Protein AF-A0A9J6DGH7-F1 (afdb_monomer_lite)

Structure (mmCIF, N/CA/C/O backbone):
data_AF-A0A9J6DGH7-F1
#
_entry.id   AF-A0A9J6DGH7-F1
#
loop_
_atom_site.group_PDB
_atom_site.id
_atom_site.type_symbol
_atom_site.label_atom_id
_atom_site.label_alt_id
_atom_site.label_comp_id
_atom_site.label_asym_id
_atom_site.label_entity_id
_atom_site.label_seq_id
_atom_site.pdbx_PDB_ins_code
_atom_site.Cartn_x
_atom_site.Cartn_y
_atom_site.Cartn_z
_atom_site.occupancy
_atom_site.B_iso_or_equiv
_atom_site.auth_seq_id
_atom_site.auth_comp_id
_atom_site.auth_asym_id
_atom_site.auth_atom_id
_atom_site.pdbx_PDB_model_num
ATOM 1 N N . MET A 1 1 ? -0.186 22.049 0.312 1.00 41.12 1 MET A N 1
ATOM 2 C CA . MET A 1 1 ? -0.239 22.195 -1.157 1.00 41.12 1 MET A CA 1
ATOM 3 C C . MET A 1 1 ? -0.424 20.796 -1.723 1.00 41.12 1 MET A C 1
ATOM 5 O O . MET A 1 1 ? 0.541 20.047 -1.807 1.00 41.12 1 MET A O 1
ATOM 9 N N . LEU A 1 2 ? -1.674 20.383 -1.928 1.00 51.41 2 LEU A N 1
ATOM 10 C CA . LEU A 1 2 ? -1.972 19.125 -2.616 1.00 51.41 2 LEU A CA 1
ATOM 11 C C . LEU A 1 2 ? -1.576 19.319 -4.084 1.00 51.41 2 LEU A C 1
ATOM 13 O O . LEU A 1 2 ? -1.886 20.373 -4.640 1.00 51.41 2 LEU A O 1
ATOM 17 N N . LEU A 1 3 ? -0.843 18.372 -4.680 1.00 57.12 3 LEU A N 1
ATOM 18 C CA . LEU A 1 3 ? -0.608 18.401 -6.125 1.00 57.12 3 LEU A CA 1
ATOM 19 C C . LEU A 1 3 ? -1.968 18.443 -6.836 1.00 57.12 3 LEU A C 1
ATOM 21 O O . LEU A 1 3 ? -2.887 17.724 -6.444 1.00 57.12 3 LEU A O 1
ATOM 25 N N . ASP A 1 4 ? -2.085 19.276 -7.870 1.00 66.25 4 ASP A N 1
ATOM 26 C CA . ASP A 1 4 ? -3.296 19.361 -8.682 1.00 66.25 4 ASP A CA 1
ATOM 27 C C . ASP A 1 4 ? -3.627 17.963 -9.255 1.00 66.25 4 ASP A C 1
ATOM 29 O O . ASP A 1 4 ? -2.779 17.379 -9.939 1.00 66.25 4 ASP A O 1
ATOM 33 N N . PRO A 1 5 ? -4.821 17.396 -8.984 1.00 62.62 5 PRO A N 1
ATOM 34 C CA . PRO A 1 5 ? -5.206 16.072 -9.472 1.00 62.62 5 PRO A CA 1
ATOM 35 C C . PRO A 1 5 ? -5.089 15.922 -10.994 1.00 62.62 5 PRO A C 1
ATOM 37 O O . PRO A 1 5 ? -4.763 14.840 -11.484 1.00 62.62 5 PRO A O 1
ATOM 40 N N . ILE A 1 6 ? -5.315 17.007 -11.740 1.00 70.69 6 ILE A N 1
ATOM 41 C CA . ILE A 1 6 ? -5.184 17.046 -13.196 1.00 70.69 6 ILE A CA 1
ATOM 42 C C . ILE A 1 6 ? -3.708 16.942 -13.575 1.00 70.69 6 ILE A C 1
ATOM 44 O O . ILE A 1 6 ? -3.349 16.133 -14.429 1.00 70.69 6 ILE A O 1
ATOM 48 N N . LEU A 1 7 ? -2.836 17.693 -12.899 1.00 69.06 7 LEU A N 1
ATOM 49 C CA . LEU A 1 7 ? -1.392 17.623 -13.126 1.00 69.06 7 LEU A CA 1
ATOM 50 C C . LEU A 1 7 ? -0.848 16.224 -12.811 1.00 69.06 7 LEU A C 1
ATOM 52 O O . LEU A 1 7 ? -0.059 15.691 -13.582 1.00 69.06 7 LEU A O 1
ATOM 56 N N . VAL A 1 8 ? -1.306 15.597 -11.722 1.00 65.12 8 VAL A N 1
ATOM 57 C CA . VAL A 1 8 ? -0.920 14.224 -11.358 1.00 65.12 8 VAL A CA 1
ATOM 58 C C . VAL A 1 8 ? -1.354 13.223 -12.426 1.00 65.12 8 VAL A C 1
ATOM 60 O O . VAL A 1 8 ? -0.556 12.364 -12.801 1.00 65.12 8 VAL A O 1
ATOM 63 N N . SER A 1 9 ? -2.584 13.341 -12.936 1.00 67.44 9 SER A N 1
ATOM 64 C CA . SER A 1 9 ? -3.089 12.490 -14.020 1.00 67.44 9 SER A CA 1
ATOM 65 C C . SER A 1 9 ? -2.262 12.659 -15.293 1.00 67.44 9 SER A C 1
ATOM 67 O O . SER A 1 9 ? -1.815 11.674 -15.870 1.00 67.44 9 SER A O 1
ATOM 69 N N . ILE A 1 10 ? -1.983 13.901 -15.696 1.00 74.62 10 ILE A N 1
ATOM 70 C CA . ILE A 1 10 ? -1.181 14.194 -16.891 1.00 74.62 10 ILE A CA 1
ATOM 71 C C . ILE A 1 10 ? 0.241 13.656 -16.727 1.00 74.62 10 ILE A C 1
ATOM 73 O O . ILE A 1 10 ? 0.771 13.020 -17.636 1.00 74.62 10 ILE A O 1
ATOM 77 N N . CYS A 1 11 ? 0.864 13.865 -15.565 1.00 71.38 11 CYS A N 1
ATOM 78 C CA . CYS A 1 11 ? 2.177 13.306 -15.275 1.00 71.38 11 CYS A CA 1
ATOM 79 C C . CYS A 1 11 ? 2.156 11.777 -15.350 1.00 71.38 11 CYS A C 1
ATOM 81 O O . CYS A 1 11 ? 3.063 11.210 -15.945 1.00 71.38 11 CYS A O 1
ATOM 83 N N . GLN A 1 12 ? 1.132 11.112 -14.807 1.00 69.56 12 GLN A N 1
ATOM 84 C CA . GLN A 1 12 ? 0.966 9.657 -14.906 1.00 69.56 12 GLN A CA 1
ATOM 85 C C . GLN A 1 12 ? 0.841 9.180 -16.353 1.00 69.56 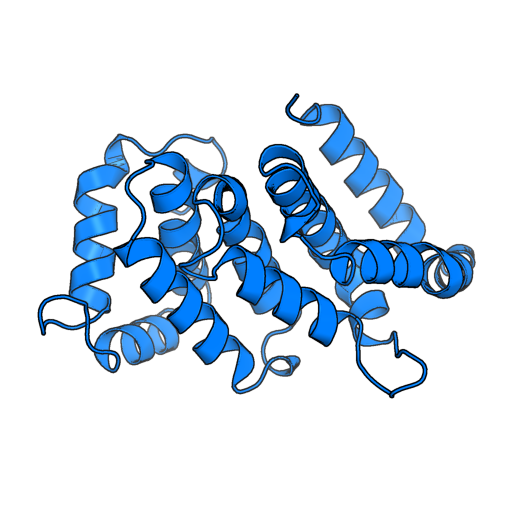12 GLN A C 1
ATOM 87 O O . GLN A 1 12 ? 1.491 8.202 -16.718 1.00 69.56 12 GLN A O 1
ATOM 92 N N . ASP A 1 13 ? 0.057 9.874 -17.175 1.00 74.06 13 ASP A N 1
ATOM 93 C CA . ASP A 1 13 ? -0.157 9.516 -18.577 1.00 74.06 13 ASP A CA 1
ATOM 94 C C . ASP A 1 13 ? 1.111 9.716 -19.414 1.00 74.06 13 ASP A C 1
ATOM 96 O O . ASP A 1 13 ? 1.532 8.799 -20.120 1.00 74.06 13 ASP A O 1
ATOM 100 N N . ILE A 1 14 ? 1.788 10.863 -19.268 1.00 79.25 14 ILE A N 1
ATOM 101 C CA . ILE A 1 14 ? 3.093 11.108 -19.904 1.00 79.25 14 ILE A CA 1
ATOM 102 C C . ILE A 1 14 ? 4.081 10.028 -19.472 1.00 79.25 14 ILE A C 1
ATOM 104 O O . ILE A 1 14 ? 4.778 9.442 -20.298 1.00 79.25 14 ILE A O 1
ATOM 108 N N . PHE A 1 15 ? 4.124 9.735 -18.174 1.00 75.56 15 PHE A N 1
ATOM 109 C CA . PHE A 1 15 ? 5.035 8.746 -17.630 1.00 75.56 15 PHE A CA 1
ATOM 110 C C . PHE A 1 15 ? 4.770 7.346 -18.192 1.00 75.56 15 PHE A C 1
ATOM 112 O O . PHE A 1 15 ? 5.701 6.612 -18.520 1.00 75.56 15 PHE A O 1
ATOM 119 N N . LYS A 1 16 ? 3.498 6.998 -18.377 1.00 74.62 16 LYS A N 1
ATOM 120 C CA . LYS A 1 16 ? 3.062 5.729 -18.958 1.00 74.62 16 LYS A CA 1
ATOM 121 C C . LYS A 1 16 ? 3.467 5.578 -20.405 1.00 74.62 16 LYS A C 1
ATOM 123 O O . LYS A 1 16 ? 3.966 4.516 -20.776 1.00 74.62 16 LYS A O 1
ATOM 128 N N . GLU A 1 17 ? 3.317 6.630 -21.193 1.00 81.00 17 GLU A N 1
ATOM 129 C CA . GLU A 1 17 ? 3.781 6.625 -22.576 1.00 81.00 17 GLU A CA 1
ATOM 130 C C . GLU A 1 17 ? 5.314 6.560 -22.658 1.00 81.00 17 GLU A C 1
ATOM 132 O O . GLU A 1 17 ? 5.853 5.804 -23.467 1.00 81.00 17 GLU A O 1
ATOM 137 N N . LEU A 1 18 ? 6.038 7.228 -21.751 1.00 80.31 18 LEU A N 1
ATOM 138 C CA . LEU A 1 18 ? 7.498 7.109 -21.662 1.00 80.31 18 LEU A CA 1
ATOM 139 C C . LEU A 1 18 ? 7.950 5.694 -21.264 1.00 80.31 18 LEU A C 1
ATOM 141 O O . LEU A 1 18 ? 8.895 5.177 -21.851 1.00 80.31 18 LEU A O 1
ATOM 145 N N . CYS A 1 19 ? 7.282 5.032 -20.316 1.00 73.38 19 CYS A N 1
ATOM 146 C CA . CYS A 1 19 ? 7.611 3.656 -19.917 1.00 73.38 19 CYS A CA 1
ATOM 147 C C . CYS A 1 19 ? 7.307 2.613 -20.991 1.00 73.38 19 CYS A C 1
ATOM 149 O O . CYS A 1 19 ? 7.941 1.560 -21.020 1.00 73.38 19 CYS A O 1
ATOM 151 N N . ARG A 1 20 ? 6.340 2.892 -21.868 1.00 75.19 20 ARG A N 1
ATOM 152 C CA . ARG A 1 20 ? 6.021 2.047 -23.024 1.00 75.19 20 ARG A CA 1
ATOM 153 C C . ARG A 1 20 ? 6.990 2.244 -24.180 1.00 75.19 20 ARG A C 1
ATOM 155 O O . ARG A 1 20 ? 7.069 1.375 -25.043 1.00 75.19 20 ARG A O 1
ATOM 162 N N . ASN A 1 21 ? 7.720 3.358 -24.202 1.00 81.00 21 ASN A N 1
ATOM 163 C CA . ASN A 1 21 ? 8.695 3.642 -25.238 1.00 81.00 21 ASN A CA 1
ATOM 164 C C . ASN A 1 21 ? 10.027 2.915 -24.945 1.00 81.00 21 ASN A C 1
ATOM 166 O O . ASN A 1 21 ? 10.732 3.288 -24.000 1.00 81.00 21 ASN A O 1
ATOM 170 N N . PRO A 1 22 ? 10.436 1.929 -25.771 1.00 76.69 22 PRO A N 1
ATOM 171 C CA . PRO A 1 22 ? 11.664 1.164 -25.547 1.00 76.69 22 PRO A CA 1
ATOM 172 C C . PRO A 1 22 ? 12.924 2.037 -25.501 1.00 76.69 22 PRO A C 1
ATOM 174 O O . PRO A 1 22 ? 13.875 1.710 -24.794 1.00 76.69 22 PRO A O 1
ATOM 177 N N . LEU A 1 23 ? 12.920 3.172 -26.211 1.00 80.81 23 LEU A N 1
ATOM 178 C CA . LEU A 1 23 ? 14.039 4.117 -26.250 1.00 80.81 23 LEU A CA 1
ATOM 179 C C . LEU A 1 23 ? 14.206 4.878 -24.927 1.00 80.81 23 LEU A C 1
ATOM 181 O O . LEU A 1 23 ? 15.305 5.319 -24.597 1.00 80.81 23 LEU A O 1
ATOM 185 N N . CYS A 1 24 ? 13.130 5.025 -24.154 1.00 79.19 24 CYS A N 1
ATOM 186 C CA . CYS A 1 24 ? 13.141 5.742 -22.883 1.00 79.19 24 CYS A CA 1
ATOM 187 C C . CYS A 1 24 ? 13.431 4.821 -21.691 1.00 79.19 24 CYS A C 1
ATOM 189 O O . CYS A 1 24 ? 13.931 5.300 -20.674 1.00 79.19 24 CYS A O 1
ATOM 191 N N . CYS A 1 25 ? 13.178 3.511 -21.807 1.00 71.50 25 CYS A N 1
ATOM 192 C CA . CYS A 1 25 ? 13.355 2.543 -20.718 1.00 71.50 25 CYS A C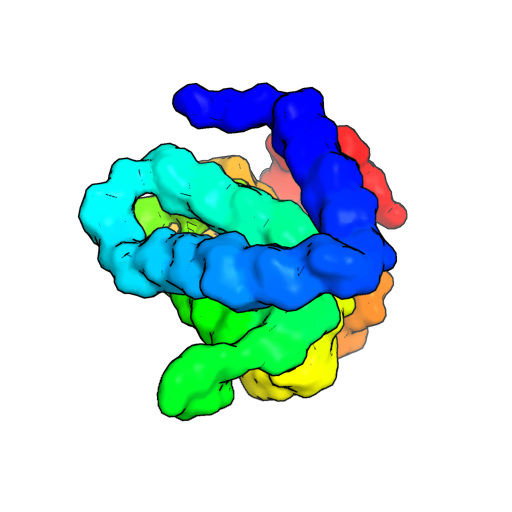A 1
ATOM 193 C C . CYS A 1 25 ? 14.740 2.613 -20.059 1.00 71.50 25 CYS A C 1
ATOM 195 O O . CYS A 1 25 ? 14.825 2.679 -18.833 1.00 71.50 25 CYS A O 1
ATOM 197 N N . GLY A 1 26 ? 15.815 2.668 -20.854 1.00 73.56 26 GLY A N 1
ATOM 198 C CA . GLY A 1 26 ? 17.181 2.754 -20.324 1.00 73.56 26 GLY A CA 1
ATOM 199 C C . GLY A 1 26 ? 17.426 4.039 -19.526 1.00 73.56 26 GLY A C 1
ATOM 200 O O . GLY A 1 26 ? 17.938 3.992 -18.409 1.00 73.56 26 GLY A O 1
ATOM 201 N N . ALA A 1 27 ? 16.987 5.190 -20.045 1.00 78.88 27 ALA A N 1
ATOM 202 C CA . ALA A 1 27 ? 17.135 6.477 -19.363 1.00 78.88 27 ALA A CA 1
ATOM 203 C C . ALA A 1 27 ? 16.293 6.558 -18.075 1.00 78.88 27 ALA A C 1
ATOM 205 O O . ALA A 1 27 ? 16.756 7.080 -17.057 1.00 78.88 27 ALA A O 1
ATOM 206 N N . LEU A 1 28 ? 15.078 6.001 -18.095 1.00 74.31 28 LEU A N 1
ATOM 207 C CA . LEU A 1 28 ? 14.201 5.924 -16.927 1.00 74.31 28 LEU A CA 1
ATOM 208 C C . LEU A 1 28 ? 14.803 5.036 -15.829 1.00 74.31 28 LEU A C 1
ATOM 210 O O . LEU A 1 28 ? 14.821 5.434 -14.664 1.00 74.31 28 LEU A O 1
ATOM 214 N N . GLN A 1 29 ? 15.354 3.875 -16.194 1.00 73.00 29 GLN A N 1
ATOM 215 C CA . GLN A 1 29 ? 16.017 2.974 -15.249 1.00 73.00 29 GLN A CA 1
ATOM 216 C C . GLN A 1 29 ? 17.312 3.553 -14.678 1.00 73.00 29 GLN A C 1
ATOM 218 O O . GLN A 1 29 ? 17.594 3.352 -13.501 1.00 73.00 29 GLN A O 1
ATOM 223 N N . GLN A 1 30 ? 18.093 4.279 -15.478 1.00 76.38 30 GLN A N 1
ATOM 224 C CA . GLN A 1 30 ? 19.388 4.801 -15.037 1.00 76.38 30 GLN A CA 1
ATOM 225 C C . GLN A 1 30 ? 19.294 6.109 -14.252 1.00 76.38 30 GLN A C 1
ATOM 227 O O . GLN A 1 30 ? 20.164 6.382 -13.431 1.00 76.38 30 GLN A O 1
ATOM 232 N N . ARG A 1 31 ? 18.282 6.948 -14.503 1.00 78.50 31 ARG A N 1
ATOM 233 C CA . ARG A 1 31 ? 18.208 8.281 -13.880 1.00 78.50 31 ARG A CA 1
ATOM 234 C C . ARG A 1 31 ? 17.022 8.445 -12.955 1.00 78.50 31 ARG A C 1
ATOM 236 O O . ARG A 1 31 ? 17.183 8.959 -11.852 1.00 78.50 31 ARG A O 1
ATOM 243 N N . LEU A 1 32 ? 15.840 8.011 -13.379 1.00 71.62 32 LEU A N 1
ATOM 244 C CA . LEU A 1 32 ? 14.630 8.250 -12.604 1.00 71.62 32 LEU A CA 1
ATOM 245 C C . LEU A 1 32 ? 14.527 7.297 -11.411 1.00 71.62 32 LEU A C 1
ATOM 247 O O . LEU A 1 32 ? 14.292 7.753 -10.298 1.00 71.62 32 LEU A O 1
ATOM 251 N N . LEU A 1 33 ? 14.759 5.999 -11.626 1.00 71.12 33 LEU A N 1
ATOM 252 C CA . LEU A 1 33 ? 14.686 4.983 -10.569 1.00 71.12 33 LEU A CA 1
ATOM 253 C C . LEU A 1 33 ? 15.649 5.255 -9.404 1.00 71.12 33 LEU A C 1
ATOM 255 O O . LEU A 1 33 ? 15.176 5.303 -8.271 1.00 71.12 33 LEU A O 1
ATOM 259 N N . PRO A 1 34 ? 16.948 5.531 -9.635 1.00 75.88 34 PRO A N 1
ATOM 260 C CA . PRO A 1 34 ? 17.874 5.875 -8.559 1.00 75.88 34 PRO A CA 1
ATOM 261 C C . PRO A 1 34 ? 17.511 7.180 -7.855 1.00 75.88 34 PRO A C 1
ATOM 263 O O . PRO A 1 34 ? 17.692 7.289 -6.650 1.00 75.88 34 PRO A O 1
ATOM 266 N N . THR A 1 35 ? 16.958 8.160 -8.578 1.00 75.94 35 THR A N 1
ATOM 267 C CA . THR A 1 35 ? 16.504 9.421 -7.971 1.00 75.94 35 THR A CA 1
ATOM 268 C C . THR A 1 35 ? 15.306 9.182 -7.061 1.00 75.94 35 THR A C 1
ATOM 270 O O . THR A 1 35 ? 15.302 9.646 -5.925 1.00 75.94 35 THR A O 1
ATOM 273 N N . ILE A 1 36 ? 14.316 8.411 -7.524 1.00 67.12 36 ILE A N 1
ATOM 274 C CA . ILE A 1 36 ? 13.174 8.003 -6.705 1.00 67.12 36 ILE A CA 1
ATOM 275 C C . ILE A 1 36 ? 13.698 7.253 -5.484 1.00 67.12 36 ILE A C 1
ATOM 277 O O . ILE A 1 36 ? 13.409 7.666 -4.375 1.00 67.12 36 ILE A O 1
ATOM 281 N N . ILE A 1 37 ? 14.539 6.234 -5.656 1.00 69.88 37 ILE A N 1
ATOM 282 C CA . ILE A 1 37 ? 15.076 5.439 -4.544 1.00 69.88 37 ILE A CA 1
ATOM 283 C C . ILE A 1 37 ? 15.906 6.283 -3.575 1.00 69.88 37 ILE A C 1
ATOM 285 O O . ILE A 1 37 ? 15.769 6.113 -2.372 1.00 69.88 37 ILE A O 1
ATOM 289 N N . SER A 1 38 ? 16.690 7.244 -4.056 1.00 72.56 38 SER A N 1
ATOM 290 C CA . SER A 1 38 ? 17.395 8.202 -3.200 1.00 72.56 38 SER A CA 1
ATOM 291 C C . SER A 1 38 ? 16.420 9.046 -2.374 1.00 72.56 38 SER A C 1
ATOM 293 O O . SER A 1 38 ? 16.650 9.241 -1.183 1.00 72.56 38 SER A O 1
ATOM 295 N N . ILE A 1 39 ? 15.298 9.477 -2.958 1.00 65.81 39 ILE A N 1
ATOM 296 C CA . ILE A 1 39 ? 14.213 10.149 -2.227 1.00 65.81 39 ILE A CA 1
ATOM 297 C C . ILE A 1 39 ? 13.545 9.187 -1.226 1.00 65.81 39 ILE A C 1
ATOM 299 O O . ILE A 1 39 ? 13.194 9.609 -0.130 1.00 65.81 39 ILE A O 1
ATOM 303 N N . LEU A 1 40 ? 13.400 7.901 -1.570 1.00 61.56 40 LEU A N 1
ATOM 304 C CA . LEU A 1 40 ? 12.829 6.855 -0.706 1.00 61.56 40 LEU A CA 1
ATOM 305 C C . LEU A 1 40 ? 13.726 6.474 0.473 1.00 61.56 40 LEU A C 1
ATOM 307 O O . LEU A 1 40 ? 13.229 6.097 1.530 1.00 61.56 40 LEU A O 1
ATOM 311 N N . GLN A 1 41 ? 15.038 6.524 0.269 1.00 65.25 41 GLN A N 1
ATOM 312 C CA . GLN A 1 41 ? 16.057 6.227 1.270 1.00 65.25 41 GLN A CA 1
ATOM 313 C C . GLN A 1 41 ? 16.420 7.452 2.110 1.00 65.25 41 GLN A C 1
ATOM 315 O O . GLN A 1 41 ? 16.917 7.296 3.227 1.00 65.25 41 GLN A O 1
ATOM 320 N N . ALA A 1 42 ? 16.205 8.666 1.591 1.00 65.44 42 ALA A N 1
ATOM 321 C CA . ALA A 1 42 ? 16.339 9.878 2.380 1.00 65.44 42 ALA A CA 1
ATOM 322 C C . ALA A 1 42 ? 15.420 9.757 3.597 1.00 65.44 42 ALA A C 1
ATOM 324 O O . ALA A 1 42 ? 14.243 9.434 3.451 1.00 65.44 42 ALA A O 1
ATOM 325 N N . SER A 1 43 ? 15.967 9.978 4.799 1.00 56.97 43 SER A N 1
ATOM 326 C CA . SER A 1 43 ? 15.210 9.855 6.044 1.00 56.97 43 SER A CA 1
ATOM 327 C C . SER A 1 43 ? 13.914 10.649 5.931 1.00 56.97 43 SER A C 1
ATOM 329 O O . SER A 1 43 ? 13.940 11.881 5.927 1.00 56.97 43 SER A O 1
ATOM 331 N N . LEU A 1 44 ? 12.790 9.938 5.846 1.00 58.41 44 LEU A N 1
ATOM 332 C CA . LEU A 1 44 ? 11.459 10.534 5.816 1.00 58.41 44 LEU A CA 1
ATOM 333 C C . LEU A 1 44 ? 11.238 11.383 7.081 1.00 58.41 44 LEU A C 1
ATOM 335 O O . LEU A 1 44 ? 10.595 12.421 6.993 1.00 58.41 44 LEU A O 1
ATOM 339 N N . ASP A 1 45 ? 11.918 11.073 8.192 1.00 58.66 45 ASP A N 1
ATOM 340 C CA . ASP A 1 45 ? 11.997 11.897 9.413 1.00 58.66 45 ASP A CA 1
ATOM 341 C C . ASP A 1 45 ? 12.479 13.343 9.174 1.00 58.66 45 ASP A C 1
ATOM 343 O O . ASP A 1 45 ? 12.142 14.251 9.931 1.00 58.66 45 ASP A O 1
ATOM 347 N N . LYS A 1 46 ? 13.280 13.577 8.125 1.00 62.19 46 LYS A N 1
ATOM 348 C CA . LYS A 1 46 ? 13.777 14.910 7.732 1.00 62.19 46 LYS A CA 1
ATOM 349 C C . LYS A 1 46 ? 12.866 15.603 6.717 1.00 62.19 46 LYS A C 1
ATOM 351 O O . LYS A 1 46 ? 13.097 16.761 6.373 1.00 62.19 46 LYS A O 1
ATOM 356 N N . ILE A 1 47 ? 11.855 14.897 6.217 1.00 62.97 47 ILE A N 1
ATOM 357 C CA . ILE A 1 47 ? 10.909 15.370 5.215 1.00 62.97 47 ILE A CA 1
ATOM 358 C C . ILE A 1 47 ? 9.627 15.810 5.942 1.00 62.97 47 ILE A C 1
ATOM 360 O O . ILE A 1 47 ? 9.059 15.018 6.696 1.00 62.97 47 ILE A O 1
ATOM 364 N N . PRO A 1 48 ? 9.127 17.043 5.724 1.00 65.69 48 PRO A N 1
ATOM 365 C CA . PRO A 1 48 ? 7.864 17.487 6.308 1.00 65.69 48 PRO A CA 1
ATOM 366 C C . PRO A 1 48 ? 6.735 16.495 6.002 1.00 65.69 48 PRO A C 1
ATOM 368 O O . PRO A 1 48 ? 6.616 16.029 4.870 1.00 65.69 48 PRO A O 1
ATOM 371 N N . SER A 1 49 ? 5.870 16.213 6.976 1.00 64.44 49 SER A N 1
ATOM 372 C CA . SER A 1 49 ? 4.803 15.198 6.877 1.00 64.44 49 SER A CA 1
ATOM 373 C C . SER A 1 49 ? 3.924 15.319 5.622 1.00 64.44 49 SER A C 1
ATOM 375 O O . SER A 1 49 ? 3.597 14.317 4.989 1.00 64.44 49 SER A O 1
ATOM 377 N N . GLY A 1 50 ? 3.610 16.543 5.181 1.00 64.12 50 GLY A N 1
ATOM 378 C CA . GLY A 1 50 ? 2.863 16.773 3.938 1.00 64.12 50 GLY A CA 1
ATOM 379 C C . GLY A 1 50 ? 3.602 16.339 2.663 1.00 64.12 50 GLY A C 1
ATOM 380 O O . GLY A 1 50 ? 2.969 15.942 1.688 1.00 64.12 50 GLY A O 1
ATOM 381 N N . LEU A 1 51 ? 4.937 16.378 2.661 1.00 68.81 51 LEU A N 1
ATOM 382 C CA . LEU A 1 51 ? 5.752 15.910 1.540 1.00 68.81 51 LEU A CA 1
ATOM 383 C C . LEU A 1 51 ? 5.904 14.379 1.550 1.00 68.81 51 LEU A C 1
ATOM 385 O O . LEU A 1 51 ? 6.007 13.789 0.478 1.00 68.81 51 LEU A O 1
ATOM 389 N N . GLN A 1 52 ? 5.820 13.729 2.716 1.00 72.38 52 GLN A N 1
ATOM 390 C CA . GLN A 1 52 ? 5.813 12.262 2.817 1.00 72.38 52 GLN A CA 1
ATOM 391 C C . GLN A 1 52 ? 4.576 11.651 2.140 1.00 72.38 52 GLN A C 1
ATOM 393 O O . GLN A 1 52 ? 4.710 10.742 1.321 1.00 72.38 52 GLN A O 1
ATOM 398 N N . ALA A 1 53 ? 3.383 12.195 2.409 1.00 71.56 53 ALA A N 1
ATOM 399 C CA . ALA A 1 53 ? 2.140 11.731 1.788 1.00 71.56 53 ALA A CA 1
ATOM 400 C C . ALA A 1 53 ? 2.158 11.910 0.256 1.00 71.56 53 ALA A C 1
ATOM 402 O O . ALA A 1 53 ? 1.794 11.000 -0.492 1.00 71.56 53 ALA A O 1
ATOM 403 N N . ASN A 1 54 ? 2.653 13.058 -0.220 1.00 73.75 54 ASN A N 1
ATOM 404 C CA . ASN A 1 54 ? 2.816 13.330 -1.651 1.00 73.75 54 ASN A CA 1
ATOM 405 C C . ASN A 1 54 ? 3.875 12.419 -2.299 1.00 73.75 54 ASN A C 1
ATOM 407 O O . ASN A 1 54 ? 3.701 11.982 -3.437 1.00 73.75 54 ASN A O 1
ATOM 411 N N . GLY A 1 55 ? 4.954 12.105 -1.575 1.00 75.56 55 GLY A N 1
ATOM 412 C CA . GLY A 1 55 ? 5.953 11.122 -1.988 1.00 75.56 55 GLY A CA 1
ATOM 413 C C . GLY A 1 55 ? 5.333 9.738 -2.172 1.00 75.56 55 GLY A C 1
ATOM 414 O O . GLY A 1 55 ? 5.488 9.141 -3.235 1.00 75.56 55 GLY A O 1
ATOM 415 N N . GLY A 1 56 ? 4.546 9.283 -1.189 1.00 78.56 56 GLY A N 1
ATOM 416 C CA . GLY A 1 56 ? 3.736 8.059 -1.245 1.00 78.56 56 GLY A CA 1
ATOM 417 C C . GLY A 1 56 ? 2.889 7.950 -2.516 1.00 78.56 56 GLY A C 1
ATOM 418 O O . GLY A 1 56 ? 2.932 6.942 -3.224 1.00 78.56 56 GLY A O 1
ATOM 419 N N . GLU A 1 57 ? 2.162 9.017 -2.840 1.00 77.62 57 GLU A N 1
ATOM 420 C CA . GLU A 1 57 ? 1.292 9.073 -4.017 1.00 77.62 57 GLU A CA 1
ATOM 421 C C . GLU A 1 57 ? 2.079 9.065 -5.339 1.00 77.62 57 GLU A C 1
ATOM 423 O O . GLU A 1 57 ? 1.683 8.397 -6.298 1.00 77.62 57 GLU A O 1
ATOM 428 N N . CYS A 1 58 ? 3.232 9.739 -5.387 1.00 77.00 58 CYS A N 1
ATOM 429 C CA . CYS A 1 58 ? 4.135 9.697 -6.539 1.00 77.00 58 CYS A CA 1
ATOM 430 C C . CYS A 1 58 ? 4.677 8.277 -6.782 1.00 77.00 58 CYS A C 1
ATOM 432 O O . CYS A 1 58 ? 4.694 7.785 -7.911 1.00 77.00 58 CYS A O 1
ATOM 434 N N . ILE A 1 59 ? 5.048 7.564 -5.717 1.00 79.19 59 ILE A N 1
ATOM 435 C CA . ILE A 1 59 ? 5.512 6.173 -5.816 1.00 79.19 59 ILE A CA 1
ATOM 436 C C . ILE A 1 59 ? 4.383 5.266 -6.289 1.00 79.19 59 ILE A C 1
ATOM 438 O O . ILE A 1 59 ? 4.590 4.424 -7.160 1.00 79.19 59 ILE A O 1
ATOM 442 N N . ARG A 1 60 ? 3.171 5.442 -5.754 1.00 84.81 60 ARG A N 1
ATOM 443 C CA . ARG A 1 60 ? 2.003 4.679 -6.198 1.00 84.81 60 ARG A CA 1
ATOM 444 C C . ARG A 1 60 ? 1.776 4.859 -7.695 1.00 84.81 60 ARG A C 1
ATOM 446 O O . ARG A 1 60 ? 1.561 3.873 -8.403 1.00 84.81 60 ARG A O 1
ATOM 453 N N . ALA A 1 61 ? 1.803 6.104 -8.165 1.00 79.75 61 ALA A N 1
ATOM 454 C CA . ALA A 1 61 ? 1.681 6.448 -9.575 1.00 79.75 61 ALA A CA 1
ATOM 455 C C . ALA A 1 61 ? 2.725 5.699 -10.415 1.00 79.75 61 ALA A C 1
ATOM 457 O O . ALA A 1 61 ? 2.383 5.042 -11.398 1.00 79.75 61 ALA A O 1
ATOM 458 N N . TYR A 1 62 ? 3.976 5.719 -9.956 1.00 77.62 62 TYR A N 1
ATOM 459 C CA . TYR A 1 62 ? 5.092 5.035 -10.592 1.00 77.62 62 TYR A CA 1
ATOM 460 C C . TYR A 1 62 ? 4.890 3.512 -10.666 1.00 77.62 62 TYR A C 1
ATOM 462 O O . TYR A 1 62 ? 4.946 2.942 -11.751 1.00 77.62 62 TYR A O 1
ATOM 470 N N . VAL A 1 63 ? 4.552 2.854 -9.552 1.00 84.31 63 VAL A N 1
ATOM 471 C CA . VAL A 1 63 ? 4.258 1.404 -9.502 1.00 84.31 63 VAL A CA 1
ATOM 472 C C . VAL A 1 63 ? 3.091 1.034 -10.411 1.00 84.31 63 VAL A C 1
ATOM 474 O O . VAL A 1 63 ? 3.117 0.002 -11.076 1.00 84.31 63 VAL A O 1
ATOM 477 N N . SER A 1 64 ? 2.059 1.877 -10.465 1.00 82.75 64 SER A N 1
ATOM 478 C CA . SER A 1 64 ? 0.860 1.608 -11.267 1.00 82.75 64 SER A CA 1
ATOM 479 C C . SER A 1 64 ? 1.160 1.565 -12.769 1.00 82.75 64 SER A C 1
ATOM 481 O O . SER A 1 64 ? 0.458 0.883 -13.518 1.00 82.75 64 SER A O 1
ATOM 483 N N . VAL A 1 65 ? 2.199 2.287 -13.191 1.00 81.94 65 VAL A N 1
ATOM 484 C CA . VAL A 1 65 ? 2.540 2.541 -14.590 1.00 81.94 65 VAL A CA 1
ATOM 485 C C . VAL A 1 65 ? 3.764 1.749 -15.063 1.00 81.94 65 VAL A C 1
ATOM 487 O O . VAL A 1 65 ? 3.772 1.271 -16.193 1.00 81.94 65 VAL A O 1
ATOM 490 N N . ALA A 1 66 ? 4.776 1.604 -14.211 1.00 80.69 66 ALA A N 1
ATOM 491 C CA . ALA A 1 66 ? 6.123 1.159 -14.569 1.00 80.69 66 ALA A CA 1
ATOM 492 C C . ALA A 1 66 ? 6.611 -0.013 -13.705 1.00 80.69 66 ALA A C 1
ATOM 494 O O . ALA A 1 66 ? 7.794 -0.108 -13.367 1.00 80.69 66 ALA A O 1
ATOM 495 N N . TYR A 1 67 ? 5.687 -0.885 -13.290 1.00 85.94 67 TYR A N 1
ATOM 496 C CA . TYR A 1 67 ? 6.004 -2.004 -12.406 1.00 85.94 67 TYR A CA 1
ATOM 497 C C . TYR A 1 67 ? 7.117 -2.901 -12.963 1.00 85.94 67 TYR A C 1
ATOM 499 O O . TYR A 1 67 ? 8.029 -3.251 -12.223 1.00 85.94 67 TYR A O 1
ATOM 507 N N . ASP A 1 68 ? 7.100 -3.224 -14.257 1.00 84.31 68 ASP A N 1
ATOM 508 C CA . ASP A 1 68 ? 8.106 -4.113 -14.852 1.00 84.31 68 ASP A CA 1
ATOM 509 C C . ASP A 1 68 ? 9.515 -3.513 -14.754 1.00 84.31 68 ASP A C 1
ATOM 511 O O . ASP A 1 68 ? 10.477 -4.207 -14.432 1.00 84.31 68 ASP A O 1
ATOM 515 N N . GLN A 1 69 ? 9.643 -2.196 -14.938 1.00 82.94 69 GLN A N 1
ATOM 516 C CA . GLN A 1 69 ? 10.908 -1.482 -14.785 1.00 82.94 69 GLN A CA 1
ATOM 517 C C . GLN A 1 69 ? 11.364 -1.460 -13.321 1.00 82.94 69 GLN A C 1
ATOM 519 O O . GLN A 1 69 ? 12.547 -1.676 -13.061 1.00 82.94 69 GLN A O 1
ATOM 524 N N . VAL A 1 70 ? 10.441 -1.252 -12.375 1.00 84.88 70 VAL A N 1
ATOM 525 C CA . VAL A 1 70 ? 10.699 -1.326 -10.922 1.00 84.88 70 VAL A CA 1
ATOM 526 C C . VAL A 1 70 ? 11.183 -2.723 -10.525 1.00 84.88 70 VAL A C 1
ATOM 528 O O . VAL A 1 70 ? 12.133 -2.866 -9.753 1.00 84.88 70 VAL A O 1
ATOM 531 N N . ALA A 1 71 ? 10.516 -3.753 -11.045 1.00 86.44 71 ALA A N 1
ATOM 532 C CA . ALA A 1 71 ? 10.765 -5.150 -10.732 1.00 86.44 71 ALA A CA 1
ATOM 533 C C . ALA A 1 71 ? 12.026 -5.690 -11.415 1.00 86.44 71 ALA A C 1
ATOM 535 O O . ALA A 1 71 ? 12.642 -6.610 -10.880 1.00 86.44 71 ALA A O 1
ATOM 536 N N . ALA A 1 72 ? 12.434 -5.131 -12.557 1.00 86.12 72 ALA A N 1
ATOM 537 C CA . ALA A 1 72 ? 13.673 -5.476 -13.254 1.00 86.12 72 ALA A CA 1
ATOM 538 C C . ALA A 1 72 ? 14.898 -4.735 -12.698 1.00 86.12 72 ALA A C 1
ATOM 540 O O . ALA A 1 72 ? 16.006 -5.267 -12.734 1.00 86.12 72 ALA A O 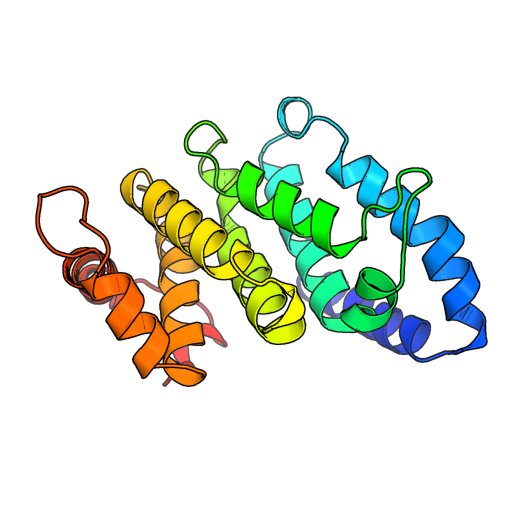1
ATOM 541 N N . TRP A 1 73 ? 14.715 -3.527 -12.160 1.00 86.50 73 TRP A N 1
ATOM 542 C CA . TRP A 1 73 ? 15.816 -2.727 -11.631 1.00 86.50 73 TRP A CA 1
ATOM 543 C C . TRP A 1 73 ? 16.460 -3.374 -10.403 1.00 86.50 73 TRP A C 1
ATOM 545 O O . TRP A 1 73 ? 15.777 -3.965 -9.560 1.00 86.50 73 TRP A O 1
ATOM 555 N N . ARG A 1 74 ? 17.783 -3.255 -10.302 1.00 87.00 74 ARG A N 1
ATOM 556 C CA . ARG A 1 74 ? 18.598 -3.711 -9.175 1.00 87.00 74 ARG A CA 1
ATOM 557 C C . ARG A 1 74 ? 19.599 -2.615 -8.823 1.00 87.00 74 ARG A C 1
ATOM 559 O O . ARG A 1 74 ? 20.122 -1.974 -9.734 1.00 87.00 74 ARG A O 1
ATOM 566 N N . ASP A 1 75 ? 19.865 -2.417 -7.538 1.00 85.25 75 ASP A N 1
ATOM 567 C CA . ASP A 1 75 ? 20.980 -1.583 -7.086 1.00 85.25 75 ASP A CA 1
ATOM 568 C C . ASP A 1 75 ? 22.310 -2.357 -7.082 1.00 85.25 75 ASP A C 1
ATOM 570 O O . ASP A 1 75 ? 22.371 -3.540 -7.424 1.00 85.25 75 ASP A O 1
ATOM 574 N N . GLU A 1 76 ? 23.383 -1.686 -6.657 1.00 85.38 76 GLU A N 1
ATOM 575 C CA . GLU A 1 76 ? 24.718 -2.282 -6.502 1.00 85.38 76 GLU A CA 1
ATOM 576 C C . GLU A 1 76 ? 24.756 -3.442 -5.487 1.00 85.38 76 GLU A C 1
ATOM 578 O O . GLU A 1 76 ? 25.651 -4.281 -5.542 1.00 85.38 76 GLU A O 1
ATOM 583 N N . GLN A 1 77 ? 23.778 -3.518 -4.579 1.00 86.94 77 GLN A N 1
ATOM 584 C CA . GLN A 1 77 ? 23.630 -4.567 -3.565 1.00 86.94 77 GLN A CA 1
ATOM 585 C C . GLN A 1 77 ? 22.667 -5.686 -4.011 1.00 86.94 77 GLN A C 1
ATOM 587 O O . GLN A 1 77 ? 22.384 -6.603 -3.239 1.00 86.94 77 GLN A O 1
ATOM 592 N N . GLY A 1 78 ? 22.142 -5.624 -5.240 1.00 87.69 78 GLY A N 1
ATOM 593 C CA . GLY A 1 78 ? 21.177 -6.581 -5.781 1.00 87.69 78 GLY A CA 1
ATOM 594 C C . GLY A 1 78 ? 19.737 -6.399 -5.284 1.00 87.69 78 GLY A C 1
ATOM 595 O O . GLY A 1 78 ? 18.884 -7.236 -5.583 1.00 87.69 78 GLY A O 1
ATOM 596 N N . GLN A 1 79 ? 19.430 -5.325 -4.557 1.00 88.44 79 GLN A N 1
ATOM 597 C CA . GLN A 1 79 ? 18.079 -5.016 -4.094 1.00 88.44 79 GLN A CA 1
ATOM 598 C C . GLN A 1 79 ? 17.222 -4.459 -5.222 1.00 88.44 79 GLN A C 1
ATOM 600 O O . GLN A 1 79 ? 17.662 -3.645 -6.032 1.00 88.44 79 GLN A O 1
ATOM 605 N N . THR A 1 80 ? 15.968 -4.895 -5.272 1.00 88.88 80 THR A N 1
ATOM 606 C CA . THR A 1 80 ? 15.033 -4.490 -6.325 1.00 88.88 80 THR A CA 1
ATOM 607 C C . THR A 1 80 ? 14.411 -3.125 -6.035 1.00 88.88 80 THR A C 1
ATOM 609 O O . THR A 1 80 ? 14.349 -2.686 -4.886 1.00 88.88 80 THR A O 1
ATOM 612 N N . GLY A 1 81 ? 13.858 -2.460 -7.054 1.00 86.00 81 GLY A N 1
ATOM 613 C CA . GLY A 1 81 ? 13.059 -1.252 -6.818 1.00 86.00 81 GLY A CA 1
ATOM 614 C C . GLY A 1 81 ? 11.848 -1.545 -5.923 1.00 86.00 81 GLY A C 1
ATOM 615 O O . GLY A 1 81 ? 11.505 -0.756 -5.045 1.00 86.00 81 GLY A O 1
ATOM 616 N N . LEU A 1 82 ? 11.253 -2.731 -6.084 1.00 89.00 82 LEU A N 1
ATOM 617 C CA . LEU A 1 82 ? 10.138 -3.210 -5.268 1.00 89.00 82 LEU A CA 1
ATOM 618 C C . LEU A 1 82 ? 10.511 -3.311 -3.782 1.00 89.00 82 LEU A C 1
ATOM 620 O O . LEU A 1 82 ? 9.721 -2.898 -2.938 1.00 89.00 82 LEU A O 1
ATOM 624 N N . TYR A 1 83 ? 11.716 -3.789 -3.459 1.00 88.38 83 TYR A N 1
ATOM 625 C CA . TYR A 1 83 ? 12.212 -3.845 -2.081 1.00 88.38 83 TYR A CA 1
ATOM 626 C C . TYR A 1 83 ? 12.191 -2.463 -1.412 1.00 88.38 83 TYR A C 1
ATOM 628 O O . TYR A 1 83 ? 11.673 -2.314 -0.303 1.00 88.38 83 TYR A O 1
ATOM 636 N N . TYR A 1 84 ? 12.672 -1.429 -2.106 1.00 86.69 84 TYR A N 1
ATOM 637 C CA . TYR A 1 84 ? 12.662 -0.058 -1.588 1.00 86.69 84 TYR A CA 1
ATOM 638 C C . TYR A 1 84 ? 11.253 0.504 -1.414 1.00 86.69 84 TYR A C 1
ATOM 640 O O . TYR A 1 84 ? 10.965 1.167 -0.420 1.00 86.69 84 TYR A O 1
ATOM 648 N N . ILE A 1 85 ? 10.354 0.200 -2.346 1.00 87.62 85 ILE A N 1
ATOM 649 C CA . ILE A 1 85 ? 8.958 0.635 -2.272 1.00 87.62 85 ILE A CA 1
ATOM 650 C C . ILE A 1 85 ? 8.237 -0.022 -1.093 1.00 87.62 85 ILE A C 1
ATOM 652 O O . ILE A 1 85 ? 7.510 0.658 -0.370 1.00 87.62 85 ILE A O 1
ATOM 656 N N . VAL A 1 86 ? 8.473 -1.316 -0.853 1.00 89.75 86 VAL A N 1
ATOM 657 C CA . VAL A 1 86 ? 7.937 -2.019 0.321 1.00 89.75 86 VAL A CA 1
ATOM 658 C C . VAL A 1 86 ? 8.468 -1.391 1.609 1.00 89.75 86 VAL A C 1
ATOM 660 O O . VAL A 1 86 ? 7.676 -1.133 2.512 1.00 89.75 86 VAL A O 1
ATOM 663 N N . LYS A 1 87 ? 9.764 -1.056 1.684 1.00 87.12 87 LYS A N 1
ATOM 664 C CA . LYS A 1 87 ? 10.326 -0.350 2.848 1.00 87.12 87 LYS A CA 1
ATOM 665 C C . LYS A 1 87 ? 9.671 1.003 3.101 1.00 87.12 87 LYS A C 1
ATOM 667 O O . LYS A 1 87 ? 9.408 1.345 4.250 1.00 87.12 87 LYS A O 1
ATOM 672 N N . VAL A 1 88 ? 9.377 1.761 2.049 1.00 86.00 88 VAL A N 1
ATOM 673 C CA . VAL A 1 88 ? 8.688 3.051 2.188 1.00 86.00 88 VAL A CA 1
ATOM 674 C C . VAL A 1 88 ? 7.261 2.854 2.668 1.00 86.00 88 VAL A C 1
ATOM 676 O O . VAL A 1 88 ? 6.841 3.536 3.596 1.00 86.00 88 VAL A O 1
ATOM 679 N N . ALA A 1 89 ? 6.528 1.895 2.098 1.00 89.81 89 ALA A N 1
ATOM 680 C CA . ALA A 1 89 ? 5.187 1.565 2.566 1.00 89.81 89 ALA A CA 1
ATOM 681 C C . ALA A 1 89 ? 5.200 1.163 4.051 1.00 89.81 89 ALA A C 1
ATOM 683 O O . ALA A 1 89 ? 4.387 1.664 4.820 1.00 89.81 89 ALA A O 1
ATOM 684 N N . GLN A 1 90 ? 6.162 0.338 4.474 1.00 89.75 90 GLN A N 1
ATOM 685 C CA . GLN A 1 90 ? 6.345 -0.041 5.878 1.00 89.75 90 GLN A CA 1
ATOM 686 C C . GLN A 1 90 ? 6.648 1.163 6.777 1.00 89.75 90 GLN A C 1
ATOM 688 O O . GLN A 1 90 ? 6.071 1.260 7.851 1.00 89.75 90 GLN A O 1
ATOM 693 N N . HIS A 1 91 ? 7.497 2.098 6.342 1.00 87.06 91 HIS A N 1
ATOM 694 C CA . HIS A 1 91 ? 7.798 3.304 7.115 1.00 87.06 91 HIS A CA 1
ATOM 695 C C . HIS A 1 91 ? 6.589 4.249 7.225 1.00 87.06 91 HIS A C 1
ATOM 697 O O . HIS A 1 91 ? 6.312 4.775 8.300 1.00 87.06 91 HIS A O 1
ATOM 703 N N . LEU A 1 92 ? 5.827 4.444 6.143 1.00 87.12 92 LEU A N 1
ATOM 704 C CA . LEU A 1 92 ? 4.594 5.248 6.160 1.00 87.12 92 LEU A CA 1
ATOM 705 C C . LEU A 1 92 ? 3.505 4.621 7.050 1.00 87.12 92 LEU A C 1
ATOM 707 O O . LEU A 1 92 ? 2.678 5.333 7.618 1.00 87.12 92 LEU A O 1
ATOM 711 N N . LEU A 1 93 ? 3.517 3.292 7.173 1.00 91.00 93 LEU A N 1
ATOM 712 C CA . LEU A 1 93 ? 2.647 2.519 8.057 1.00 91.00 93 LEU A CA 1
ATOM 713 C C . LEU A 1 93 ? 3.208 2.352 9.473 1.00 91.00 93 LEU A C 1
ATOM 715 O O . LEU A 1 93 ? 2.510 1.797 10.321 1.00 91.00 93 LEU A O 1
ATOM 719 N N . ASP A 1 94 ? 4.428 2.813 9.760 1.00 89.81 94 ASP A N 1
ATOM 720 C CA . ASP A 1 94 ? 5.001 2.687 11.097 1.00 89.81 94 ASP A CA 1
ATOM 721 C C . ASP A 1 94 ? 4.140 3.504 12.079 1.00 89.81 94 ASP A C 1
ATOM 723 O O . ASP A 1 94 ? 3.893 4.695 11.846 1.00 89.81 94 ASP A O 1
ATOM 727 N N . PRO A 1 95 ? 3.653 2.894 13.173 1.00 85.38 95 PRO A N 1
ATOM 728 C CA . PRO A 1 95 ? 3.031 3.576 14.305 1.00 85.38 95 PRO A CA 1
ATOM 729 C C . PRO A 1 95 ? 3.667 4.914 14.702 1.00 85.38 95 PRO A C 1
ATOM 731 O O . PRO A 1 95 ? 2.950 5.877 14.959 1.00 85.38 95 PRO A O 1
ATOM 734 N N . LYS A 1 96 ? 5.002 4.991 14.693 1.00 86.00 96 LYS A N 1
ATOM 735 C CA . LYS A 1 96 ? 5.792 6.159 15.107 1.00 86.00 96 LYS A CA 1
ATOM 736 C C . LYS A 1 96 ? 5.762 7.301 14.095 1.00 86.00 96 LYS A C 1
ATOM 738 O O . LYS A 1 96 ? 5.994 8.449 14.470 1.00 86.00 96 LYS A O 1
ATOM 743 N N . THR A 1 97 ? 5.493 7.004 12.826 1.00 84.31 97 THR A N 1
ATOM 744 C CA . THR A 1 97 ? 5.383 8.014 11.771 1.00 84.31 97 THR A CA 1
ATOM 745 C C . THR A 1 97 ? 4.095 8.820 11.971 1.00 84.31 97 THR A C 1
ATOM 747 O O . THR A 1 97 ? 3.061 8.229 12.289 1.00 84.31 97 THR A O 1
ATOM 750 N N . PRO A 1 98 ? 4.086 10.151 11.778 1.00 84.88 98 PRO A N 1
ATOM 751 C CA . PRO A 1 98 ? 2.868 10.947 11.910 1.00 84.88 98 PRO A CA 1
ATOM 752 C C . PRO A 1 98 ? 1.710 10.393 11.074 1.00 84.88 98 PRO A C 1
ATOM 754 O O . PRO A 1 98 ? 1.897 9.993 9.927 1.00 84.88 98 PRO A O 1
ATOM 757 N N . GLU A 1 99 ? 0.498 10.405 11.630 1.00 84.88 99 GLU A N 1
ATOM 758 C CA . GLU A 1 99 ? -0.695 9.835 10.986 1.00 84.88 99 GLU A CA 1
ATOM 759 C C . GLU A 1 99 ? -0.951 10.423 9.585 1.00 84.88 99 GLU A C 1
ATOM 761 O O . GLU A 1 99 ? -1.297 9.711 8.645 1.00 84.88 99 GLU A O 1
ATOM 766 N N . SER A 1 100 ? -0.672 11.717 9.408 1.00 82.25 100 SER A N 1
ATOM 767 C CA . SER A 1 100 ? -0.821 12.428 8.134 1.00 82.25 100 SER A CA 1
ATOM 768 C C . SER A 1 100 ? 0.044 11.875 6.997 1.00 82.25 100 SER A C 1
ATOM 770 O O . SER A 1 100 ? -0.324 12.035 5.833 1.00 82.25 100 SER A O 1
ATOM 772 N N . ALA A 1 101 ? 1.145 11.181 7.297 1.00 81.31 101 ALA A N 1
ATOM 773 C CA . ALA A 1 101 ? 1.968 10.512 6.292 1.00 81.31 101 ALA A CA 1
ATOM 774 C C . ALA A 1 101 ? 1.247 9.312 5.650 1.00 81.31 101 ALA A C 1
ATOM 776 O O . ALA A 1 101 ? 1.478 8.994 4.483 1.00 81.31 101 ALA A O 1
ATOM 777 N N . ALA A 1 102 ? 0.329 8.681 6.389 1.00 84.56 102 ALA A N 1
ATOM 778 C CA . ALA A 1 102 ? -0.443 7.528 5.941 1.00 84.56 102 ALA A CA 1
ATOM 779 C C . ALA A 1 102 ? -1.687 7.908 5.112 1.00 84.56 102 ALA A C 1
ATOM 781 O O . ALA A 1 102 ? -2.402 7.027 4.642 1.00 84.56 102 ALA A O 1
ATOM 782 N N . MET A 1 103 ? -1.942 9.200 4.863 1.00 83.06 103 MET A N 1
ATOM 783 C CA . MET A 1 103 ? -3.164 9.671 4.190 1.00 83.06 103 MET A CA 1
ATOM 784 C C . MET A 1 103 ? -3.441 8.973 2.846 1.00 83.06 103 MET A C 1
ATOM 786 O O . MET A 1 103 ? -4.580 8.613 2.566 1.00 83.06 103 MET A O 1
ATOM 790 N N . PHE A 1 104 ? -2.414 8.705 2.033 1.00 80.25 104 PHE A N 1
ATOM 791 C CA . PHE A 1 104 ? -2.566 8.044 0.723 1.00 80.25 104 PHE A CA 1
ATOM 792 C C . PHE A 1 104 ? -1.914 6.657 0.650 1.00 80.25 104 PHE A C 1
ATOM 794 O O . PHE A 1 104 ? -1.884 6.031 -0.413 1.00 80.25 104 PHE A O 1
ATOM 801 N N . VAL A 1 105 ? -1.405 6.146 1.777 1.00 88.69 105 VAL A N 1
ATOM 802 C CA . VAL A 1 105 ? -0.617 4.907 1.791 1.00 88.69 105 VAL A CA 1
ATOM 803 C C . VAL A 1 105 ? -1.445 3.689 1.388 1.00 88.69 105 VAL A C 1
ATOM 805 O O . VAL A 1 105 ? -0.912 2.773 0.767 1.00 88.69 105 VAL A O 1
ATOM 808 N N . GLY A 1 106 ? -2.758 3.691 1.640 1.00 89.44 106 GLY A N 1
ATOM 809 C CA . GLY A 1 106 ? -3.621 2.572 1.273 1.00 89.44 106 GLY A CA 1
ATOM 810 C C . GLY A 1 106 ? -3.658 2.310 -0.232 1.00 89.44 106 GLY A C 1
ATOM 811 O O . GLY A 1 106 ? -3.611 1.162 -0.681 1.00 89.44 106 GLY A O 1
ATOM 812 N N . ARG A 1 107 ? -3.629 3.371 -1.045 1.00 88.62 107 ARG A N 1
ATOM 813 C CA . ARG A 1 107 ? -3.574 3.228 -2.503 1.00 88.62 107 ARG A CA 1
ATOM 814 C C . ARG A 1 107 ? -2.211 2.714 -2.975 1.00 88.62 107 ARG A C 1
ATOM 816 O O . ARG A 1 107 ? -2.165 1.932 -3.923 1.00 88.62 107 ARG A O 1
ATOM 823 N N . LEU A 1 108 ? -1.117 3.111 -2.314 1.00 89.19 108 LEU A N 1
ATOM 824 C CA . LEU A 1 108 ? 0.223 2.561 -2.560 1.00 89.19 108 LEU A CA 1
ATOM 825 C C . LEU A 1 108 ? 0.263 1.059 -2.255 1.00 89.19 108 LEU A C 1
ATOM 827 O O . LEU A 1 108 ? 0.652 0.279 -3.120 1.00 89.19 108 LEU A O 1
ATOM 831 N N . VAL A 1 109 ? -0.189 0.651 -1.068 1.00 92.25 109 VAL A N 1
ATOM 832 C CA . VAL A 1 109 ? -0.223 -0.759 -0.648 1.00 92.25 109 VAL A CA 1
ATOM 833 C C . VAL A 1 109 ? -1.070 -1.590 -1.609 1.00 92.25 109 VAL A C 1
ATOM 835 O O . VAL A 1 109 ? -0.613 -2.622 -2.096 1.00 92.25 109 VAL A O 1
ATOM 838 N N . SER A 1 110 ? -2.264 -1.106 -1.957 1.00 90.62 110 SER A N 1
ATOM 839 C CA . SER A 1 110 ? -3.157 -1.791 -2.899 1.00 90.62 110 SER A CA 1
ATOM 840 C C . SER A 1 110 ? -2.514 -1.956 -4.279 1.00 90.62 110 SER A C 1
ATOM 842 O O . SER A 1 110 ? -2.595 -3.034 -4.868 1.00 90.62 110 SER A O 1
ATOM 844 N N . ALA A 1 111 ? -1.832 -0.922 -4.788 1.00 88.75 111 ALA A N 1
ATOM 845 C CA . ALA A 1 111 ? -1.123 -0.986 -6.065 1.00 88.75 111 ALA A CA 1
ATOM 846 C C . ALA A 1 111 ? 0.044 -1.983 -6.027 1.00 88.75 111 ALA A C 1
ATOM 848 O O . ALA A 1 111 ? 0.198 -2.773 -6.958 1.00 88.75 111 ALA A O 1
ATOM 849 N N . VAL A 1 112 ? 0.835 -1.982 -4.949 1.00 90.19 112 VAL A N 1
ATOM 850 C CA . VAL A 1 112 ? 1.957 -2.912 -4.764 1.00 90.19 112 VAL A CA 1
ATOM 851 C C . VAL A 1 112 ? 1.461 -4.352 -4.708 1.00 90.19 112 VAL A C 1
ATOM 853 O O . VAL A 1 112 ? 1.963 -5.176 -5.465 1.00 90.19 112 VAL A O 1
ATOM 856 N N . ILE A 1 113 ? 0.450 -4.660 -3.890 1.00 90.44 113 ILE A N 1
ATOM 857 C CA . ILE A 1 113 ? -0.090 -6.025 -3.784 1.00 90.44 113 ILE A CA 1
ATOM 858 C C . ILE A 1 113 ? -0.683 -6.473 -5.125 1.00 90.44 113 ILE A C 1
ATOM 860 O O . ILE A 1 113 ? -0.388 -7.572 -5.587 1.00 90.44 113 ILE A O 1
ATOM 864 N N . SER A 1 114 ? -1.442 -5.604 -5.799 1.00 87.88 114 SER A N 1
ATOM 865 C CA . SER A 1 114 ? -2.085 -5.945 -7.076 1.00 87.88 114 SER A CA 1
ATOM 866 C C . SER A 1 114 ? -1.090 -6.171 -8.218 1.00 87.88 114 SER A C 1
ATOM 868 O O . SER A 1 114 ? -1.360 -6.968 -9.112 1.00 87.88 114 SER A O 1
ATOM 870 N N . LYS A 1 115 ? 0.036 -5.446 -8.237 1.00 86.62 115 LYS A N 1
ATOM 871 C CA . LYS A 1 115 ? 1.041 -5.545 -9.308 1.00 86.62 115 LYS A CA 1
ATOM 872 C C . LYS A 1 115 ? 2.110 -6.588 -9.027 1.00 86.62 115 LYS A C 1
ATOM 874 O O . LYS A 1 115 ? 2.526 -7.283 -9.947 1.00 86.62 115 LYS A O 1
ATOM 879 N N . ALA A 1 116 ? 2.552 -6.689 -7.780 1.00 85.62 116 ALA A N 1
ATOM 880 C CA . ALA A 1 116 ? 3.613 -7.605 -7.415 1.00 85.62 116 ALA A CA 1
ATOM 881 C C . ALA A 1 116 ? 3.113 -9.010 -7.106 1.00 85.62 116 ALA A C 1
ATOM 883 O O . ALA A 1 116 ? 3.819 -9.964 -7.424 1.00 85.62 116 ALA A O 1
ATOM 884 N N . GLY A 1 117 ? 1.912 -9.143 -6.531 1.00 78.31 117 GLY A N 1
ATOM 885 C CA . GLY A 1 117 ? 1.282 -10.424 -6.223 1.00 78.31 117 GLY A CA 1
ATOM 886 C C . GLY A 1 117 ? 2.264 -11.423 -5.608 1.00 78.31 117 GLY A C 1
ATOM 887 O O . GLY A 1 117 ? 2.838 -11.182 -4.549 1.00 78.31 117 GLY A O 1
ATOM 888 N N . LEU A 1 118 ? 2.508 -12.518 -6.331 1.00 76.12 118 LEU A N 1
ATOM 889 C CA . LEU A 1 118 ? 3.400 -13.609 -5.925 1.00 76.12 118 LEU A CA 1
ATOM 890 C C . LEU A 1 118 ? 4.855 -13.171 -5.680 1.00 76.12 118 LEU A C 1
ATOM 892 O O . LEU A 1 118 ? 5.522 -13.754 -4.831 1.00 76.12 118 LEU A O 1
ATOM 896 N N . SER A 1 119 ? 5.344 -12.133 -6.365 1.00 82.75 119 SER A N 1
ATOM 897 C CA . SER A 1 119 ? 6.712 -11.622 -6.188 1.00 82.75 119 SER A CA 1
ATOM 898 C C . SER A 1 119 ? 6.947 -10.984 -4.818 1.00 82.75 119 SER A C 1
ATOM 900 O O . SER A 1 119 ? 8.097 -10.761 -4.446 1.00 82.75 119 SER A O 1
ATOM 902 N N . LEU A 1 120 ? 5.880 -10.666 -4.073 1.00 82.12 120 LEU A N 1
ATOM 903 C CA . LEU A 1 120 ? 5.982 -10.142 -2.712 1.00 82.12 120 LEU A CA 1
ATOM 904 C C . LEU A 1 120 ? 6.234 -11.244 -1.669 1.00 82.12 120 LEU A C 1
ATOM 906 O O . LEU A 1 120 ? 6.780 -10.935 -0.610 1.00 82.12 120 LEU A O 1
ATOM 910 N N . GLY A 1 121 ? 5.839 -12.494 -1.948 1.00 83.00 121 GLY A N 1
ATOM 911 C CA . GLY A 1 121 ? 5.869 -13.595 -0.978 1.00 83.00 121 GLY A CA 1
ATOM 912 C C . GLY A 1 121 ? 5.228 -13.203 0.361 1.00 83.00 121 GLY A C 1
ATOM 913 O O . GLY A 1 121 ? 4.164 -12.581 0.397 1.00 83.00 121 GLY A O 1
ATOM 914 N N . ASP A 1 122 ? 5.932 -13.474 1.461 1.00 84.00 122 ASP A N 1
ATOM 915 C CA . ASP A 1 122 ? 5.518 -13.121 2.831 1.00 84.00 122 ASP A CA 1
ATOM 916 C C . ASP A 1 122 ? 5.378 -11.600 3.063 1.00 84.00 122 ASP A C 1
ATOM 918 O O . ASP A 1 122 ? 4.774 -11.148 4.040 1.00 84.00 122 ASP A O 1
ATOM 922 N N . GLY A 1 123 ? 5.898 -10.774 2.148 1.00 86.12 123 GLY A N 1
ATOM 923 C CA . GLY A 1 123 ? 5.783 -9.319 2.197 1.00 86.12 123 GLY A CA 1
ATOM 924 C C . GLY A 1 123 ? 4.338 -8.818 2.158 1.00 86.12 123 GLY A C 1
ATOM 925 O O . GLY A 1 123 ? 4.053 -7.759 2.719 1.00 86.12 123 GLY A O 1
ATOM 926 N N . THR A 1 124 ? 3.408 -9.566 1.548 1.00 89.12 124 THR A N 1
ATOM 927 C CA . THR A 1 124 ? 1.982 -9.198 1.549 1.00 89.12 124 THR A CA 1
ATOM 928 C C . THR A 1 124 ? 1.415 -9.250 2.960 1.00 89.12 124 THR A C 1
ATOM 930 O O . THR A 1 124 ? 0.810 -8.279 3.408 1.00 89.12 124 THR A O 1
ATOM 933 N N . GLU A 1 125 ? 1.664 -10.337 3.689 1.00 89.94 125 GLU A N 1
ATOM 934 C CA . GLU A 1 125 ? 1.176 -10.492 5.058 1.00 89.94 125 GLU A CA 1
ATOM 935 C C . GLU A 1 125 ? 1.763 -9.417 5.983 1.00 89.94 125 GLU A C 1
ATOM 937 O O . GLU A 1 125 ? 1.035 -8.779 6.746 1.00 89.94 125 GLU A O 1
ATOM 942 N N . LEU A 1 126 ? 3.070 -9.153 5.866 1.00 91.44 126 LEU A N 1
ATOM 943 C CA . LEU A 1 126 ? 3.750 -8.113 6.641 1.00 91.44 126 LEU A CA 1
ATOM 944 C C . LEU A 1 126 ? 3.158 -6.719 6.396 1.00 91.44 126 LEU A C 1
ATOM 946 O O . LEU A 1 126 ? 2.955 -5.965 7.348 1.00 91.44 126 LEU A O 1
ATOM 950 N N . LEU A 1 127 ? 2.843 -6.378 5.142 1.00 92.88 127 LEU A N 1
ATOM 951 C CA . LEU A 1 127 ? 2.189 -5.110 4.819 1.00 92.88 127 LEU A CA 1
ATOM 952 C C . LEU A 1 127 ? 0.778 -5.034 5.403 1.00 92.88 127 LEU A C 1
ATOM 954 O O . LEU A 1 127 ? 0.426 -4.013 5.986 1.00 92.88 127 LEU A O 1
ATOM 958 N N . LEU A 1 128 ? -0.019 -6.100 5.307 1.00 93.69 128 LEU A N 1
ATOM 959 C CA . LEU A 1 128 ? -1.373 -6.111 5.868 1.00 93.69 128 LEU A CA 1
ATOM 960 C C . LEU A 1 128 ? -1.365 -5.992 7.396 1.00 93.69 128 LEU A C 1
ATOM 962 O O . LEU A 1 128 ? -2.183 -5.266 7.960 1.00 93.69 128 LEU A O 1
ATOM 966 N N . ARG A 1 129 ? -0.405 -6.630 8.073 1.00 93.06 129 ARG A N 1
ATOM 967 C CA . ARG A 1 129 ? -0.189 -6.453 9.518 1.00 93.06 129 ARG A CA 1
ATOM 968 C C . ARG A 1 129 ? 0.203 -5.017 9.864 1.00 93.06 129 ARG A C 1
ATOM 970 O O . ARG A 1 129 ? -0.308 -4.478 10.842 1.00 93.06 129 ARG A O 1
ATOM 977 N N . ALA A 1 130 ? 1.050 -4.380 9.057 1.00 94.00 130 ALA A N 1
ATOM 978 C CA . ALA A 1 130 ? 1.404 -2.974 9.241 1.00 94.00 130 ALA A CA 1
ATOM 979 C C . ALA A 1 130 ? 0.189 -2.046 9.041 1.00 94.00 130 ALA A C 1
ATOM 981 O O . ALA A 1 130 ? -0.025 -1.143 9.846 1.00 94.00 130 ALA A O 1
ATOM 982 N N . VAL A 1 131 ? -0.665 -2.318 8.044 1.00 95.06 131 VAL A N 1
ATOM 983 C CA . VAL A 1 131 ? -1.943 -1.607 7.843 1.00 95.06 131 VAL A CA 1
ATOM 984 C C . VAL A 1 131 ? -2.848 -1.750 9.068 1.00 95.06 131 VAL A C 1
ATOM 986 O O . VAL A 1 131 ? -3.349 -0.741 9.559 1.00 95.06 131 VAL A O 1
ATOM 989 N N . LEU A 1 132 ? -3.018 -2.965 9.605 1.00 94.25 132 LEU A N 1
ATOM 990 C CA . LEU A 1 132 ? -3.796 -3.194 10.830 1.00 94.25 132 LEU A CA 1
ATOM 991 C C . LEU A 1 132 ? -3.223 -2.419 12.020 1.00 94.25 132 LEU A C 1
ATOM 993 O O . LEU A 1 132 ? -3.964 -1.728 12.715 1.00 94.25 132 LEU A O 1
ATOM 997 N N . SER A 1 133 ? -1.909 -2.509 12.237 1.00 93.44 133 SER A N 1
ATOM 998 C CA . SER A 1 133 ? -1.238 -1.812 13.336 1.00 93.44 133 SER A CA 1
ATOM 999 C C . SER A 1 133 ? -1.399 -0.298 13.236 1.00 93.44 133 SER A C 1
ATOM 1001 O O . SER A 1 133 ? -1.558 0.359 14.263 1.00 93.44 133 SER A O 1
ATOM 1003 N N . LYS A 1 134 ? -1.354 0.266 12.022 1.00 93.44 134 LYS A N 1
ATOM 1004 C CA . LYS A 1 134 ? -1.544 1.702 11.815 1.00 93.44 134 LYS A CA 1
ATOM 1005 C C . LYS A 1 134 ? -2.998 2.109 12.021 1.00 93.44 134 LYS A C 1
ATOM 1007 O O . LYS A 1 134 ? -3.252 3.110 12.684 1.00 93.44 134 LYS A O 1
ATOM 1012 N N . LEU A 1 135 ? -3.941 1.309 11.519 1.00 93.56 135 LEU A N 1
ATOM 1013 C CA . LEU A 1 135 ? -5.379 1.543 11.657 1.00 93.56 135 LEU A CA 1
ATOM 1014 C C . LEU A 1 135 ? -5.803 1.590 13.131 1.00 93.56 135 LEU A C 1
ATOM 1016 O O . LEU A 1 135 ? -6.572 2.463 13.509 1.00 93.56 135 LEU A O 1
ATOM 1020 N N . GLN A 1 136 ? -5.244 0.718 13.975 1.00 91.88 136 GLN A N 1
ATOM 1021 C CA . GLN A 1 136 ? -5.508 0.708 15.422 1.00 91.88 136 GLN A CA 1
ATOM 1022 C C . GLN A 1 136 ? -5.115 2.003 16.147 1.00 91.88 136 GLN A C 1
ATOM 1024 O O . GLN A 1 136 ? -5.642 2.276 17.219 1.00 91.88 136 GLN A O 1
ATOM 1029 N N . GLN A 1 137 ? -4.180 2.775 15.593 1.00 90.38 137 GLN A N 1
ATOM 1030 C CA . GLN A 1 137 ? -3.655 4.005 16.195 1.00 90.38 137 GLN A CA 1
ATOM 1031 C C . GLN A 1 137 ? -4.111 5.262 15.448 1.00 90.38 137 GLN A C 1
ATOM 1033 O O . GLN A 1 137 ? -3.619 6.353 15.723 1.00 90.38 137 GLN A O 1
ATOM 1038 N N . SER A 1 138 ? -4.991 5.099 14.461 1.00 91.88 138 SER A N 1
ATOM 1039 C CA . SER A 1 138 ? -5.469 6.186 13.616 1.00 91.88 138 SER A CA 1
ATOM 1040 C C . SER A 1 138 ? -6.785 6.737 14.160 1.00 91.88 138 SER A C 1
ATOM 1042 O O . SER A 1 138 ? -7.697 5.980 14.486 1.00 91.88 138 SER A O 1
ATOM 1044 N N . GLU A 1 139 ? -6.899 8.058 14.215 1.00 90.88 139 GLU A N 1
ATOM 1045 C CA . GLU A 1 139 ? -8.112 8.780 14.623 1.00 90.88 139 GLU A CA 1
ATOM 1046 C C . GLU A 1 139 ? -8.644 9.663 13.484 1.00 90.88 139 GLU A C 1
ATOM 1048 O O . GLU A 1 139 ? -9.833 9.991 13.423 1.00 90.88 139 GLU A O 1
ATOM 1053 N N . THR A 1 140 ? -7.779 10.022 12.536 1.00 90.25 140 THR A N 1
ATOM 1054 C CA . THR A 1 140 ? -8.105 10.864 11.395 1.00 90.25 140 THR A CA 1
ATOM 1055 C C . THR A 1 140 ? -8.902 10.065 10.367 1.00 90.25 140 THR A C 1
ATOM 1057 O O . THR A 1 140 ? -8.404 9.117 9.756 1.00 90.25 140 THR A O 1
ATOM 1060 N N . LEU A 1 141 ? -10.135 10.503 10.092 1.00 89.75 141 LEU A N 1
ATOM 1061 C CA . LEU A 1 141 ? -11.060 9.823 9.176 1.00 89.75 141 LEU A CA 1
ATOM 1062 C C . LEU A 1 141 ? -10.448 9.506 7.801 1.00 89.75 141 LEU A C 1
ATOM 1064 O O . LEU A 1 141 ? -10.654 8.414 7.284 1.00 89.75 141 LEU A O 1
ATOM 1068 N N . SER A 1 142 ? -9.680 10.431 7.217 1.00 88.31 142 SER A N 1
ATOM 1069 C CA . SER A 1 142 ? -9.056 10.233 5.902 1.00 88.31 142 SER A CA 1
ATOM 1070 C C . SER A 1 142 ? -8.011 9.114 5.900 1.00 88.31 142 SER A C 1
ATOM 1072 O O . SER A 1 142 ? -7.883 8.386 4.917 1.00 88.31 142 SER A O 1
ATOM 1074 N N . VAL A 1 143 ? -7.291 8.945 7.010 1.00 90.50 143 VAL A N 1
ATOM 1075 C CA . VAL A 1 143 ? -6.298 7.883 7.186 1.00 90.50 143 VAL A CA 1
ATOM 1076 C C . VAL A 1 143 ? -7.004 6.558 7.438 1.00 90.50 143 VAL A C 1
ATOM 1078 O O . VAL A 1 143 ? -6.701 5.579 6.760 1.00 90.50 143 VAL A O 1
ATOM 1081 N N . ILE A 1 144 ? -8.011 6.538 8.319 1.00 93.19 144 ILE A N 1
ATOM 1082 C CA . ILE A 1 144 ? -8.853 5.355 8.555 1.00 93.19 144 ILE A CA 1
ATOM 1083 C C . ILE A 1 144 ? -9.451 4.854 7.235 1.00 93.19 144 ILE A C 1
ATOM 1085 O O . ILE A 1 144 ? -9.306 3.682 6.899 1.00 93.19 144 ILE A O 1
ATOM 1089 N N . GLN A 1 145 ? -10.058 5.749 6.453 1.00 91.06 145 GLN A N 1
ATOM 1090 C CA . GLN A 1 145 ? -10.609 5.451 5.132 1.00 91.06 145 GLN A CA 1
ATOM 1091 C C . GLN A 1 145 ? -9.549 4.852 4.199 1.00 91.06 145 GLN A C 1
ATOM 1093 O O . GLN A 1 145 ? -9.769 3.786 3.627 1.00 91.06 145 GLN A O 1
ATOM 1098 N N . SER A 1 146 ? -8.378 5.487 4.089 1.00 91.38 146 SER A N 1
ATOM 1099 C CA . SER A 1 146 ? -7.257 5.005 3.269 1.00 91.38 146 SER A CA 1
ATOM 1100 C C . SER A 1 146 ? -6.846 3.574 3.631 1.00 91.38 146 SER A C 1
ATOM 1102 O O . SER A 1 146 ? -6.690 2.734 2.746 1.00 91.38 146 SER A O 1
ATOM 1104 N N . LEU A 1 147 ? -6.725 3.270 4.927 1.00 94.38 147 LEU A N 1
ATOM 1105 C CA . LEU A 1 147 ? -6.299 1.961 5.428 1.00 94.38 147 LEU A CA 1
ATOM 1106 C C . LEU A 1 147 ? -7.393 0.890 5.296 1.00 94.38 147 LEU A C 1
ATOM 1108 O O . LEU A 1 147 ? -7.108 -0.221 4.854 1.00 94.38 147 LEU A O 1
ATOM 1112 N N . VAL A 1 148 ? -8.647 1.217 5.620 1.00 93.69 148 VAL A N 1
ATOM 1113 C CA . VAL A 1 148 ? -9.796 0.304 5.474 1.00 93.69 148 VAL A CA 1
ATOM 1114 C C . VAL A 1 148 ? -9.996 -0.094 4.010 1.00 93.69 148 VAL A C 1
ATOM 1116 O O . VAL A 1 148 ? -10.226 -1.268 3.707 1.00 93.69 148 VAL A O 1
ATOM 1119 N N . LEU A 1 149 ? -9.842 0.854 3.081 1.00 91.25 149 LEU A N 1
ATOM 1120 C CA . LEU A 1 149 ? -10.024 0.600 1.653 1.00 91.25 149 LEU A CA 1
ATOM 1121 C C . LEU A 1 149 ? -8.987 -0.355 1.048 1.00 91.25 149 LEU A C 1
ATOM 1123 O O . LEU A 1 149 ? -9.262 -0.921 -0.012 1.00 91.25 149 LEU A O 1
ATOM 1127 N N . VAL A 1 150 ? -7.846 -0.582 1.713 1.00 93.31 150 VAL A N 1
ATOM 1128 C CA . VAL A 1 150 ? -6.903 -1.649 1.335 1.00 93.31 150 VAL A CA 1
ATOM 1129 C C . VAL A 1 150 ? -7.603 -3.001 1.404 1.00 93.31 150 VAL A C 1
ATOM 1131 O O . VAL A 1 150 ? -7.596 -3.755 0.433 1.00 93.31 150 VAL A O 1
ATOM 1134 N N . PHE A 1 151 ? -8.257 -3.295 2.530 1.00 93.31 151 PHE A N 1
ATOM 1135 C CA . PHE A 1 151 ? -8.982 -4.550 2.707 1.00 93.31 151 PHE A CA 1
ATOM 1136 C C . PHE A 1 151 ? -10.193 -4.624 1.782 1.00 93.31 151 PHE A C 1
ATOM 1138 O O . PHE A 1 151 ? -10.410 -5.667 1.175 1.00 93.31 151 PHE A O 1
ATOM 1145 N N . ALA A 1 152 ? -10.923 -3.518 1.600 1.00 90.56 152 ALA A N 1
ATOM 1146 C CA . ALA A 1 152 ? -12.042 -3.459 0.659 1.00 90.56 152 ALA A CA 1
ATOM 1147 C C . ALA A 1 152 ? -11.619 -3.862 -0.765 1.00 90.56 152 ALA A C 1
ATOM 1149 O O . ALA A 1 152 ? -12.231 -4.738 -1.374 1.00 90.56 152 ALA A O 1
ATOM 1150 N N . HIS A 1 153 ? -10.525 -3.282 -1.272 1.00 88.69 153 HIS A N 1
ATOM 1151 C CA . HIS A 1 153 ? -9.993 -3.627 -2.592 1.00 88.69 153 HIS A CA 1
ATOM 1152 C C . HIS A 1 153 ? -9.545 -5.086 -2.677 1.00 88.69 153 HIS A C 1
ATOM 1154 O O . HIS A 1 153 ? -9.821 -5.754 -3.672 1.00 88.69 153 HIS A O 1
ATOM 1160 N N . LEU A 1 154 ? -8.866 -5.594 -1.648 1.00 88.94 154 LEU A N 1
ATOM 1161 C CA . LEU A 1 154 ? -8.380 -6.972 -1.654 1.00 88.94 154 LEU A CA 1
ATOM 1162 C C . LEU A 1 154 ? -9.506 -7.997 -1.531 1.00 88.94 154 LEU A C 1
ATOM 1164 O O . LEU A 1 154 ? -9.381 -9.089 -2.074 1.00 88.94 154 LEU A O 1
ATOM 1168 N N . VAL A 1 155 ? -10.620 -7.670 -0.873 1.00 90.12 155 VAL A N 1
ATOM 1169 C CA . VAL A 1 155 ? -11.800 -8.546 -0.844 1.00 90.12 155 VAL A CA 1
ATOM 1170 C C . VAL A 1 155 ? -12.362 -8.743 -2.254 1.00 90.12 155 VAL A C 1
ATOM 1172 O O . VAL A 1 155 ? -12.758 -9.853 -2.596 1.00 9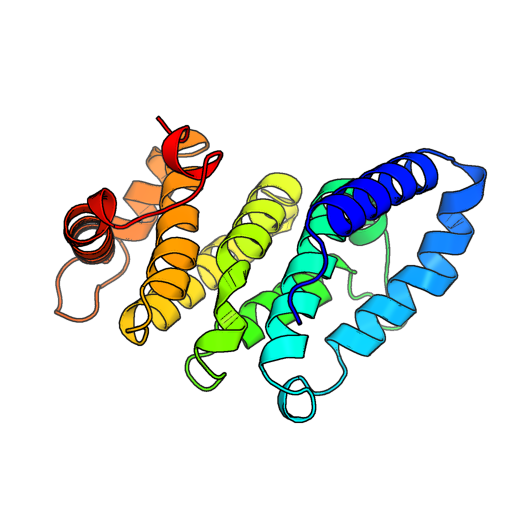0.12 155 VAL A O 1
ATOM 1175 N N . HIS A 1 156 ? -12.323 -7.716 -3.108 1.00 86.69 156 HIS A N 1
ATOM 1176 C CA . HIS A 1 156 ? -12.812 -7.820 -4.486 1.00 86.69 156 HIS A CA 1
ATOM 1177 C C . HIS A 1 156 ? -11.935 -8.721 -5.367 1.00 86.69 156 HIS A C 1
ATOM 1179 O O . HIS A 1 156 ? -12.433 -9.307 -6.326 1.00 86.69 156 HIS A O 1
ATOM 1185 N N . THR A 1 157 ? -10.640 -8.843 -5.065 1.00 85.50 157 THR A N 1
ATOM 1186 C CA . THR A 1 157 ? -9.699 -9.640 -5.869 1.00 85.50 157 THR A CA 1
ATOM 1187 C C . THR A 1 157 ? -9.410 -11.019 -5.276 1.00 85.50 157 THR A C 1
ATOM 1189 O O . THR A 1 157 ? -9.220 -11.975 -6.0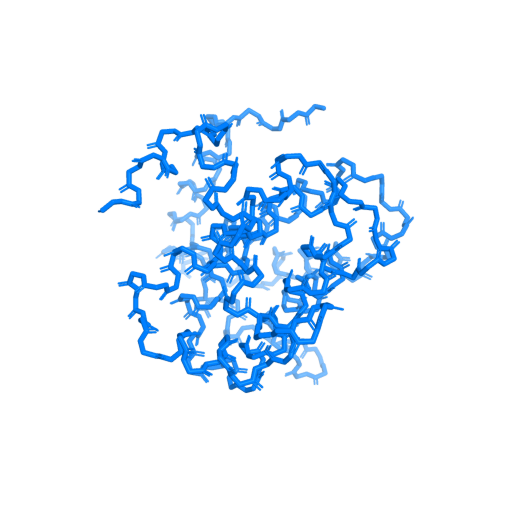22 1.00 85.50 157 THR A O 1
ATOM 1192 N N . GLN A 1 158 ? -9.384 -11.143 -3.948 1.00 87.44 158 GLN A N 1
ATOM 1193 C CA . GLN A 1 158 ? -8.940 -12.336 -3.222 1.00 87.44 158 GLN A CA 1
ATOM 1194 C C . GLN A 1 158 ? -9.659 -12.499 -1.868 1.00 87.44 158 GLN A C 1
ATOM 1196 O O . GLN A 1 158 ? -9.027 -12.662 -0.823 1.00 87.44 158 GLN A O 1
ATOM 1201 N N . MET A 1 159 ? -10.998 -12.491 -1.891 1.00 90.31 159 MET A N 1
ATOM 1202 C CA . MET A 1 159 ? -11.856 -12.573 -0.699 1.00 90.31 159 MET A CA 1
ATOM 1203 C C . MET A 1 159 ? -11.446 -13.661 0.302 1.00 90.31 159 MET A C 1
ATOM 1205 O O . MET A 1 159 ? -11.262 -13.345 1.474 1.00 90.31 159 MET A O 1
ATOM 1209 N N . SER A 1 160 ? -11.285 -14.918 -0.140 1.00 91.88 160 SER A N 1
ATOM 1210 C CA . SER A 1 160 ? -10.970 -16.036 0.770 1.00 91.88 160 SER A CA 1
ATOM 1211 C C . SER A 1 160 ? -9.684 -15.770 1.549 1.00 91.88 160 SER A C 1
ATOM 1213 O O . SER A 1 160 ? -9.708 -15.750 2.772 1.00 91.88 160 SER A O 1
ATOM 1215 N N . ALA A 1 161 ? -8.594 -15.442 0.849 1.00 89.88 161 ALA A N 1
ATOM 1216 C CA . ALA A 1 161 ? -7.300 -15.187 1.474 1.00 89.88 161 ALA A CA 1
ATOM 1217 C C . ALA A 1 161 ? -7.341 -14.017 2.471 1.00 89.88 161 ALA A C 1
ATOM 1219 O O . ALA A 1 161 ? -6.690 -14.071 3.512 1.00 89.88 161 ALA A O 1
ATOM 1220 N N . VAL A 1 162 ? -8.114 -12.963 2.180 1.00 92.00 162 VAL A N 1
ATOM 1221 C CA . VAL A 1 162 ? -8.270 -11.820 3.096 1.00 92.00 162 VAL A CA 1
ATOM 1222 C C . VAL A 1 162 ? -9.054 -12.211 4.345 1.00 92.00 162 VAL A C 1
ATOM 1224 O O . VAL A 1 162 ? -8.655 -11.836 5.446 1.00 92.00 162 VAL A O 1
ATOM 1227 N N . LEU A 1 163 ? -10.149 -12.960 4.194 1.00 93.50 163 LEU A N 1
ATOM 1228 C CA . LEU A 1 163 ? -10.951 -13.426 5.327 1.00 93.50 163 LEU A CA 1
ATOM 1229 C C . LEU A 1 163 ? -10.166 -14.402 6.205 1.00 93.50 163 LEU A C 1
ATOM 1231 O O . LEU A 1 163 ? -10.205 -14.266 7.428 1.00 93.50 163 LEU A O 1
ATOM 1235 N N . ASP A 1 164 ? -9.419 -15.323 5.597 1.00 94.00 164 ASP A N 1
ATOM 1236 C CA . ASP A 1 164 ? -8.565 -16.282 6.300 1.00 94.00 164 ASP A CA 1
ATOM 1237 C C . ASP A 1 164 ? -7.477 -15.550 7.099 1.00 94.00 164 ASP A C 1
ATOM 1239 O O . ASP A 1 164 ? -7.324 -15.771 8.303 1.00 94.00 164 ASP A O 1
ATOM 1243 N N . PHE A 1 165 ? -6.787 -14.593 6.466 1.00 93.56 165 PHE A N 1
ATOM 1244 C CA . PHE A 1 165 ? -5.792 -13.749 7.129 1.00 93.56 165 PHE A CA 1
ATOM 1245 C C . PHE A 1 165 ? -6.396 -12.953 8.297 1.00 93.56 165 PHE A C 1
ATOM 1247 O O . PHE A 1 165 ? -5.911 -13.036 9.425 1.00 93.56 165 PHE A O 1
ATOM 1254 N N . LEU A 1 166 ? -7.473 -12.198 8.062 1.00 94.06 166 LEU A N 1
ATOM 1255 C CA . LEU A 1 166 ? -8.078 -11.340 9.085 1.00 94.06 166 LEU A CA 1
ATOM 1256 C C . LEU A 1 166 ? -8.700 -12.138 10.241 1.00 94.06 166 LEU A C 1
ATOM 1258 O O . LEU A 1 166 ? -8.766 -11.638 11.365 1.00 94.06 166 LEU A O 1
ATOM 1262 N N . SER A 1 167 ? -9.155 -13.364 9.986 1.00 93.69 167 SER A N 1
ATOM 1263 C CA . SER A 1 167 ? -9.683 -14.252 11.027 1.00 93.69 167 SER A CA 1
ATOM 1264 C C . SER A 1 167 ? -8.571 -14.883 11.866 1.00 93.69 167 SER A C 1
ATOM 1266 O O . SER A 1 167 ? -8.767 -15.093 13.061 1.00 93.69 167 SER A O 1
ATOM 1268 N N . GLY A 1 168 ? -7.405 -15.153 11.266 1.00 91.94 168 GLY A N 1
ATOM 1269 C CA . GLY A 1 168 ? -6.243 -15.736 11.944 1.00 91.94 168 GLY A CA 1
ATOM 1270 C C . GLY A 1 168 ? -5.399 -14.745 12.755 1.00 91.94 168 GLY A C 1
ATOM 1271 O O . GLY A 1 168 ? -4.604 -15.163 13.596 1.00 91.94 168 GLY A O 1
ATOM 1272 N N . VAL A 1 169 ? -5.552 -13.436 12.531 1.00 91.62 169 VAL A N 1
ATOM 1273 C CA . VAL A 1 169 ? -4.812 -12.395 13.263 1.00 91.62 169 VAL A CA 1
ATOM 1274 C C . VAL A 1 169 ? -5.632 -11.874 14.451 1.00 91.62 169 VAL A C 1
ATOM 1276 O O . VAL A 1 169 ? -6.794 -11.506 14.267 1.00 91.62 169 VAL A O 1
ATOM 1279 N N . PRO A 1 170 ? -5.050 -11.779 15.664 1.00 88.69 170 PRO A N 1
ATOM 1280 C CA . PRO A 1 170 ? -5.726 -11.159 16.796 1.00 88.69 170 PRO A CA 1
ATOM 1281 C C . PRO A 1 170 ? -5.860 -9.644 16.588 1.00 88.69 170 PRO A C 1
ATOM 1283 O O . PRO A 1 170 ? -4.913 -8.951 16.216 1.00 88.69 170 PRO A O 1
ATOM 1286 N N . GLY A 1 171 ? -7.058 -9.133 16.836 1.00 82.94 171 GLY A N 1
ATOM 1287 C CA . GLY A 1 171 ? -7.377 -7.714 16.911 1.00 82.94 171 GLY A CA 1
ATOM 1288 C C . GLY A 1 171 ? -6.957 -7.087 18.250 1.00 82.94 171 GLY A C 1
ATOM 1289 O O . GLY A 1 171 ? -6.511 -7.786 19.163 1.00 82.94 171 GLY A O 1
ATOM 1290 N N . PRO A 1 172 ? -7.130 -5.762 18.400 1.00 79.50 172 PRO A N 1
ATOM 1291 C CA . PRO A 1 172 ? -6.608 -5.007 19.546 1.00 79.50 172 PRO A CA 1
ATOM 1292 C C . PRO A 1 172 ? -7.307 -5.346 20.871 1.00 79.50 172 PRO A C 1
ATOM 1294 O O . PRO A 1 172 ? -6.731 -5.184 21.940 1.00 79.50 172 PRO A O 1
ATOM 1297 N N . THR A 1 173 ? -8.551 -5.823 20.806 1.00 79.19 173 THR A N 1
ATOM 1298 C CA . THR A 1 173 ? -9.421 -6.096 21.962 1.00 79.19 173 THR A CA 1
ATOM 1299 C C . THR A 1 173 ? -9.623 -7.593 22.220 1.00 79.19 173 THR A C 1
ATOM 1301 O O . THR A 1 173 ? -10.547 -7.981 22.929 1.00 79.19 173 THR A O 1
ATOM 1304 N N . GLY A 1 174 ? -8.786 -8.456 21.630 1.00 79.44 174 GLY A N 1
ATOM 1305 C CA . GLY A 1 174 ? -8.872 -9.916 21.775 1.00 79.44 174 GLY A CA 1
ATOM 1306 C C . GLY A 1 174 ? -9.879 -10.608 20.845 1.00 79.44 174 GLY A C 1
ATOM 1307 O O . GLY A 1 174 ? -9.931 -11.834 20.813 1.00 79.44 174 GLY A O 1
ATOM 1308 N N . GLN A 1 175 ? -10.651 -9.851 20.060 1.00 88.75 175 GLN A N 1
ATOM 1309 C CA . GLN A 1 175 ? -11.422 -10.381 18.925 1.00 88.75 175 GLN A CA 1
ATOM 1310 C C . GLN A 1 175 ? -10.521 -10.588 17.700 1.00 88.75 175 GLN A C 1
ATOM 1312 O O . GLN A 1 175 ? -9.354 -10.216 17.735 1.00 88.75 175 GLN A O 1
ATOM 1317 N N . SER A 1 176 ? -11.027 -11.157 16.604 1.00 93.38 176 SER A N 1
ATOM 1318 C CA . SER A 1 176 ? -10.254 -11.246 15.356 1.00 93.38 176 SER A CA 1
ATOM 1319 C C . SER A 1 176 ? -10.039 -9.868 14.720 1.00 93.38 176 SER A C 1
ATOM 1321 O O . SER A 1 176 ? -10.844 -8.946 14.889 1.00 93.38 176 SER A O 1
ATOM 1323 N N . ALA A 1 177 ? -8.969 -9.724 13.937 1.00 94.19 177 ALA A N 1
ATOM 1324 C CA . ALA A 1 177 ? -8.735 -8.524 13.140 1.00 94.19 177 ALA A CA 1
ATOM 1325 C C . ALA A 1 177 ? -9.877 -8.279 12.137 1.00 94.19 177 ALA A C 1
ATOM 1327 O O . ALA A 1 177 ? -10.186 -7.127 11.844 1.00 94.19 177 ALA A O 1
ATOM 1328 N N . LEU A 1 178 ? -10.557 -9.336 11.676 1.00 93.31 178 LEU A N 1
ATOM 1329 C CA . LEU A 1 178 ? -11.759 -9.230 10.847 1.00 93.31 178 LEU A CA 1
ATOM 1330 C C . LEU A 1 178 ? -12.873 -8.451 11.553 1.00 93.31 178 LEU A C 1
ATOM 1332 O O . LEU A 1 178 ? -13.431 -7.523 10.971 1.00 93.31 178 LEU A O 1
ATOM 1336 N N . ALA A 1 179 ? -13.180 -8.807 12.805 1.00 93.00 179 ALA A N 1
ATOM 1337 C CA . ALA A 1 179 ? -14.205 -8.119 13.586 1.00 93.00 179 ALA A CA 1
ATOM 1338 C C . ALA A 1 179 ? -13.854 -6.636 13.771 1.00 93.00 179 ALA A C 1
ATOM 1340 O O . ALA A 1 179 ? -14.705 -5.769 13.582 1.00 93.00 179 ALA A O 1
ATOM 1341 N N . PHE A 1 180 ? -12.583 -6.350 14.060 1.00 93.94 180 PHE A N 1
ATOM 1342 C CA . PHE A 1 180 ? -12.075 -4.986 14.180 1.00 93.94 180 PHE A CA 1
ATOM 1343 C C . PHE A 1 180 ? -12.219 -4.187 12.873 1.00 93.94 180 PHE A C 1
ATOM 1345 O O . PHE A 1 180 ? -12.816 -3.113 12.880 1.00 93.94 180 PHE A O 1
ATOM 1352 N N . VAL A 1 181 ? -11.736 -4.716 11.743 1.00 94.12 181 VAL A N 1
ATOM 1353 C CA . VAL A 1 181 ? -11.796 -4.029 10.439 1.00 94.12 181 VAL A CA 1
ATOM 1354 C C . VAL A 1 181 ? -13.241 -3.784 10.007 1.00 94.12 181 VAL A C 1
ATOM 1356 O O . VAL A 1 181 ? -13.554 -2.694 9.538 1.00 94.12 181 VAL A O 1
ATOM 1359 N N . LEU A 1 182 ? -14.138 -4.758 10.191 1.00 92.44 182 LEU A N 1
ATOM 1360 C 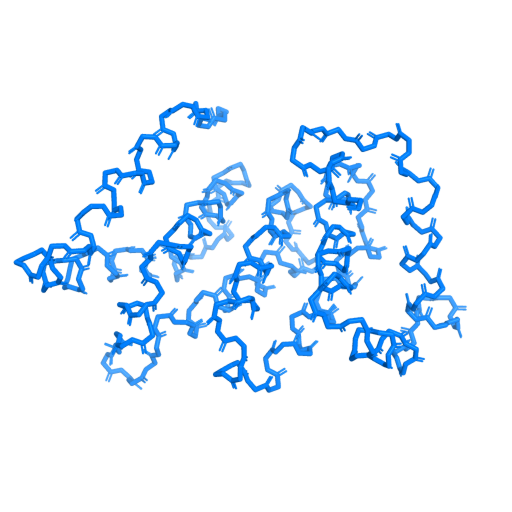CA . LEU A 1 182 ? -15.555 -4.592 9.858 1.00 92.44 182 LEU A CA 1
ATOM 1361 C C . LEU A 1 182 ? -16.246 -3.567 10.759 1.00 92.44 182 LEU A C 1
ATOM 1363 O O . LEU A 1 182 ? -17.059 -2.790 10.266 1.00 92.44 182 LEU A O 1
ATOM 1367 N N . ALA A 1 183 ? -15.925 -3.525 12.054 1.00 92.50 183 ALA A N 1
ATOM 1368 C CA . ALA A 1 183 ? -16.460 -2.508 12.955 1.00 92.50 183 ALA A CA 1
ATOM 1369 C C . ALA A 1 183 ? -16.000 -1.098 12.544 1.00 92.50 183 ALA A C 1
ATOM 1371 O O . ALA A 1 183 ? -16.822 -0.183 12.429 1.00 92.50 183 ALA A O 1
ATOM 1372 N N . GLU A 1 184 ? -14.707 -0.934 12.255 1.00 92.12 184 GLU A N 1
ATOM 1373 C CA . GLU A 1 184 ? -14.131 0.334 11.801 1.00 92.12 184 GLU A CA 1
ATOM 1374 C C . GLU A 1 184 ? -14.708 0.782 10.455 1.00 92.12 184 GLU A C 1
ATOM 1376 O O . GLU A 1 184 ? -15.061 1.951 10.287 1.00 92.12 184 GLU A O 1
ATOM 1381 N N . TRP A 1 185 ? -14.884 -0.155 9.523 1.00 90.94 185 TRP A N 1
ATOM 1382 C CA . TRP A 1 185 ? -15.489 0.113 8.226 1.00 90.94 185 TRP A CA 1
ATOM 1383 C C . TRP A 1 185 ? -16.970 0.488 8.367 1.00 90.94 185 TRP A C 1
ATOM 1385 O O . TRP A 1 185 ? -17.368 1.585 7.979 1.00 90.94 185 TRP A O 1
ATOM 1395 N N . CYS A 1 186 ? -17.803 -0.373 8.956 1.00 90.00 186 CYS A N 1
ATOM 1396 C CA . CYS A 1 186 ? -19.253 -0.171 9.014 1.00 90.00 186 CYS A CA 1
ATOM 1397 C C . CYS A 1 186 ? -19.657 1.091 9.787 1.00 90.00 186 CYS A C 1
ATOM 1399 O O . CYS A 1 186 ? -20.620 1.755 9.407 1.00 90.00 186 CYS A O 1
ATOM 1401 N N . SER A 1 187 ? -18.921 1.452 10.842 1.00 90.88 187 SER A N 1
ATOM 1402 C CA . SER A 1 187 ? -19.195 2.662 11.633 1.00 90.88 187 SER A CA 1
ATOM 1403 C C . SER A 1 187 ? -18.924 3.966 10.876 1.00 90.88 187 SER A C 1
ATOM 1405 O O . SER A 1 187 ? -19.543 4.985 11.177 1.00 90.88 187 SER A O 1
ATOM 1407 N N . ARG A 1 188 ? -18.013 3.950 9.894 1.00 87.06 188 ARG A N 1
ATOM 1408 C CA . ARG A 1 188 ? -17.535 5.155 9.192 1.00 87.06 188 ARG A CA 1
ATOM 1409 C C . ARG A 1 188 ? -17.853 5.166 7.700 1.00 87.06 188 ARG A C 1
ATOM 1411 O O . ARG A 1 188 ? -17.649 6.190 7.058 1.00 87.06 188 ARG A O 1
ATOM 1418 N N . GLN A 1 189 ? -18.424 4.090 7.159 1.00 82.62 189 GLN A N 1
ATOM 1419 C CA . GLN A 1 189 ? -18.725 3.935 5.732 1.00 82.62 189 GLN A CA 1
ATOM 1420 C C . GLN A 1 189 ? -19.536 5.099 5.147 1.00 82.62 189 GLN A C 1
ATOM 1422 O O . GLN A 1 189 ? -19.285 5.523 4.023 1.00 82.62 189 GLN A O 1
ATOM 1427 N N . ALA A 1 190 ? -20.498 5.642 5.900 1.00 84.31 190 ALA A N 1
ATOM 1428 C CA . ALA A 1 190 ? -21.314 6.775 5.453 1.00 84.31 190 ALA A CA 1
ATOM 1429 C C . ALA A 1 190 ? -20.533 8.100 5.364 1.00 84.31 190 ALA A C 1
ATOM 1431 O O . ALA A 1 190 ? -20.985 9.037 4.712 1.00 84.31 190 ALA A O 1
ATOM 1432 N N . LEU A 1 191 ? -19.382 8.182 6.033 1.00 83.12 191 LEU A N 1
ATOM 1433 C CA . LEU A 1 191 ? -18.517 9.358 6.082 1.00 83.12 191 LEU A CA 1
ATOM 1434 C C . LEU A 1 191 ? -17.403 9.301 5.030 1.00 83.12 191 LEU A C 1
ATOM 1436 O O . LEU A 1 191 ? -16.709 10.298 4.837 1.00 83.12 191 LEU A O 1
ATOM 1440 N N . PHE A 1 192 ? -17.217 8.157 4.364 1.00 82.56 192 PHE A N 1
ATOM 1441 C CA . PHE A 1 192 ? -16.188 8.014 3.345 1.00 82.56 192 PHE A CA 1
ATOM 1442 C C . PHE A 1 192 ? -16.542 8.800 2.080 1.00 82.56 192 PHE A C 1
ATOM 1444 O O . PHE A 1 192 ? -17.680 8.788 1.609 1.00 82.56 192 PHE A O 1
ATOM 1451 N N . TYR A 1 193 ? -15.552 9.492 1.517 1.00 70.88 193 TYR A N 1
ATOM 1452 C CA . TYR A 1 193 ? -15.732 10.415 0.393 1.00 70.88 193 TYR A CA 1
ATOM 1453 C C . TYR A 1 193 ? -14.791 10.102 -0.778 1.00 70.88 193 TYR A C 1
ATOM 1455 O O . TYR A 1 193 ? -13.625 9.785 -0.584 1.00 70.88 193 TYR A O 1
ATOM 1463 N N . GLY A 1 194 ? -15.281 10.261 -2.013 1.00 63.03 194 GLY A N 1
ATOM 1464 C CA . GLY A 1 194 ? -14.511 10.047 -3.246 1.00 63.03 194 GLY A CA 1
ATOM 1465 C C . GLY A 1 194 ? -15.259 9.189 -4.272 1.00 63.03 194 GLY A C 1
ATOM 1466 O O . GLY A 1 194 ? -15.829 8.151 -3.942 1.00 63.03 194 GLY A O 1
ATOM 1467 N N . THR A 1 195 ? -15.261 9.608 -5.542 1.00 45.56 195 THR A N 1
ATOM 1468 C CA . THR A 1 195 ? -16.005 8.972 -6.654 1.00 45.56 195 THR A CA 1
ATOM 1469 C C . THR A 1 195 ? -15.475 7.598 -7.072 1.00 45.56 195 THR A C 1
ATOM 1471 O O . THR A 1 195 ? -16.231 6.800 -7.624 1.00 45.56 195 THR A O 1
ATOM 1474 N N . TYR A 1 196 ? -14.195 7.303 -6.820 1.00 47.50 196 TYR A N 1
ATOM 1475 C CA . TYR A 1 196 ? -13.621 5.968 -7.045 1.00 47.50 196 TYR A CA 1
ATOM 1476 C C . TYR A 1 196 ? -13.936 5.012 -5.883 1.00 47.50 196 TYR A C 1
ATOM 1478 O O . TYR A 1 196 ? -14.094 3.814 -6.075 1.00 47.50 196 TYR A O 1
ATOM 1486 N N . GLU A 1 197 ? -14.099 5.560 -4.680 1.00 49.59 197 GLU A N 1
ATOM 1487 C CA . GLU A 1 197 ? -14.229 4.813 -3.424 1.00 49.59 197 GLU A CA 1
ATOM 1488 C C . GLU A 1 197 ? -15.697 4.465 -3.120 1.00 49.59 197 GLU A C 1
ATOM 1490 O O . GLU A 1 197 ? -15.986 3.434 -2.525 1.00 49.59 197 GLU A O 1
ATOM 1495 N N . THR A 1 198 ? -16.641 5.242 -3.661 1.00 41.25 198 THR A N 1
ATOM 1496 C CA . THR A 1 198 ? -18.085 4.929 -3.677 1.00 41.25 198 THR A CA 1
ATOM 1497 C C . THR A 1 198 ? -18.487 3.879 -4.723 1.00 41.25 198 THR A C 1
ATOM 1499 O O . THR A 1 198 ? -19.593 3.343 -4.649 1.00 41.25 198 THR A O 1
ATOM 1502 N N . LYS A 1 199 ? -17.611 3.562 -5.690 1.00 41.00 199 LYS A N 1
ATOM 1503 C CA . LYS A 1 199 ? -17.839 2.556 -6.747 1.00 41.00 199 LYS A CA 1
ATOM 1504 C C . LYS A 1 199 ? -17.203 1.190 -6.473 1.00 41.00 199 LYS A C 1
ATOM 1506 O O . LYS A 1 199 ? -17.381 0.298 -7.297 1.00 41.00 199 LYS A O 1
ATOM 1511 N N . VAL A 1 200 ? -16.510 1.001 -5.346 1.00 46.47 200 VAL A N 1
ATOM 1512 C CA . VAL A 1 200 ? -16.058 -0.325 -4.873 1.00 46.47 200 VAL A CA 1
ATOM 1513 C C . VAL A 1 200 ? -17.270 -1.090 -4.321 1.00 46.47 200 VAL A C 1
ATOM 1515 O O . VAL A 1 200 ? -17.375 -1.370 -3.132 1.00 46.47 200 VAL A O 1
ATOM 1518 N N . ARG A 1 201 ? -18.243 -1.332 -5.198 1.00 33.16 201 ARG A N 1
ATOM 1519 C CA . ARG A 1 201 ? -19.479 -2.069 -4.959 1.00 33.16 201 ARG A CA 1
ATOM 1520 C C . ARG A 1 201 ? -19.545 -3.253 -5.907 1.00 33.16 201 ARG A C 1
ATOM 1522 O O . ARG A 1 201 ? -19.019 -3.115 -7.034 1.00 33.16 201 ARG A O 1
#

Radius of gyration: 16.98 Å; chains: 1; bounding box: 46×38×48 Å

pLDDT: mean 81.22, std 12.24, range [33.16, 95.06]

Organism: Rhipicephalus microplus (NCBI:txid6941)

Sequence (201 aa):
MLLDPILVSICQDIFKELCRNPLCCGALQQRLLPTIISILQASLDKIPSGLQANGGECIRAYVSVAYDQVAAWRDEQGQTGLYYIVKVAQHLLDPKTPESAAMFVGRLVSAVISKAGLSLGDGTELLLRAVLSKLQQSETLSVIQSLVLVFAHLVHTQMSAVLDFLSGVPGPTGQSALAFVLAEWCSRQALFYGTYETKVR

Secondary structure (DSSP, 8-state):
-PPPHHHHHHHHHHHHHHHH-HHHHHHIIIIIHHHHHHHHHS-GGGS-HHHHHHHHHHHHHHHHHHHHHHHH-B-TTS-BHHHHHHHHHHHHT-TTS-GGGGTTHHHHHHHHHHHHGGGGTTHHHHHHHHHHHHHTT---HHHHHHHHHHHHHHHHHHHHHHHHHHHHSB-TTSSBHHHHHHHHHHHHGGG---TTTTT--

Foldseek 3Di:
DPPDPVVLVVCLVVVLVLLVDPVNLVVCLVPVLVVLLVVLPPPCVVPPLQVLLVNLSVVLSCLLRNVVSQQPHADPVRDGSLNSLLVSLLVLLDLPRDLSSLLQSLSSLLSSCVRCPVVCPCSNLVSLVSLLVSLVNDDDLSNVLSSLVSLLSCCVVPVVVSCVSQCPDAHPVRHGNVVVSCVSCVVCVVVDDDPVSVPSD

InterPro domains:
  IPR011989 Armadillo-like helical [G3DSA:1.25.10.10] (2-201)
  IPR016024 Armadillo-type fold [SSF48371] (13-200)
  IPR058669 Importin-7/11-like, TPR repeats [PF25758] (32-199)